Protein AF-A0A1B3XMW0-F1 (afdb_monomer_lite)

Structure (mmCIF, N/CA/C/O backbone):
data_AF-A0A1B3XMW0-F1
#
_entry.id   AF-A0A1B3XMW0-F1
#
loop_
_atom_site.group_PDB
_atom_site.id
_atom_site.type_symbol
_atom_site.label_atom_id
_atom_site.label_alt_id
_atom_site.label_comp_id
_atom_site.label_asym_id
_atom_site.label_entity_id
_atom_site.label_seq_id
_atom_site.pdbx_PDB_ins_code
_atom_site.Cartn_x
_atom_site.Cartn_y
_atom_site.Cartn_z
_atom_site.occupancy
_atom_site.B_iso_or_equiv
_atom_site.auth_seq_id
_atom_site.auth_comp_id
_atom_site.auth_asym_id
_atom_site.auth_atom_id
_atom_site.pdbx_PDB_model_num
ATOM 1 N N . MET A 1 1 ? 12.387 63.644 -80.723 1.00 44.59 1 MET A N 1
ATOM 2 C CA . MET A 1 1 ? 11.772 62.382 -80.262 1.00 44.59 1 MET A CA 1
ATOM 3 C C . MET A 1 1 ? 12.591 61.234 -80.837 1.00 44.59 1 MET A C 1
ATOM 5 O O . MET A 1 1 ? 12.546 61.019 -82.039 1.00 44.59 1 MET A O 1
ATOM 9 N N . LYS A 1 2 ? 13.436 60.579 -80.036 1.00 32.16 2 LYS A N 1
ATOM 10 C CA . LYS A 1 2 ? 14.159 59.376 -80.469 1.00 32.16 2 LYS A CA 1
ATOM 11 C C . LYS A 1 2 ? 14.056 58.358 -79.343 1.00 32.16 2 LYS A C 1
ATOM 13 O O . LYS A 1 2 ? 14.381 58.670 -78.202 1.00 32.16 2 LYS A O 1
ATOM 18 N N . LEU A 1 3 ? 13.446 57.231 -79.690 1.00 31.22 3 LEU A N 1
ATOM 19 C CA . LEU A 1 3 ? 12.919 56.223 -78.786 1.00 31.22 3 LEU A CA 1
ATOM 20 C C . LEU A 1 3 ? 13.994 55.585 -77.900 1.00 31.22 3 LEU A C 1
ATOM 22 O O . LEU A 1 3 ? 15.105 55.302 -78.347 1.00 31.22 3 LEU A O 1
ATOM 26 N N . MET A 1 4 ? 13.575 55.315 -76.661 1.00 35.19 4 MET A N 1
ATOM 27 C CA . MET A 1 4 ? 14.174 54.389 -75.702 1.00 35.19 4 MET A CA 1
ATOM 28 C C . MET A 1 4 ? 14.537 53.050 -76.350 1.00 35.19 4 MET A C 1
ATOM 30 O O . MET A 1 4 ? 13.714 52.430 -77.021 1.00 35.19 4 MET A O 1
ATOM 34 N N . LYS A 1 5 ? 15.744 52.568 -76.047 1.00 33.47 5 LYS A N 1
ATOM 35 C CA . LYS A 1 5 ? 16.146 51.173 -76.214 1.00 33.47 5 LYS A CA 1
ATOM 36 C C . LYS A 1 5 ? 16.238 50.570 -74.811 1.00 33.47 5 LYS A C 1
ATOM 38 O O . LYS A 1 5 ? 17.211 50.807 -74.105 1.00 33.47 5 LYS A O 1
ATOM 43 N N . MET A 1 6 ? 15.210 49.838 -74.391 1.00 41.47 6 MET A N 1
ATOM 44 C CA . MET A 1 6 ? 15.321 48.874 -73.295 1.00 41.47 6 MET A CA 1
ATOM 45 C C . MET A 1 6 ? 15.331 47.482 -73.912 1.00 41.47 6 MET A C 1
ATOM 47 O O . MET A 1 6 ? 14.305 47.021 -74.398 1.00 41.47 6 MET A O 1
ATOM 51 N N . SER A 1 7 ? 16.487 46.826 -73.890 1.00 38.59 7 SER A N 1
ATOM 52 C CA . SER A 1 7 ? 16.583 45.364 -73.907 1.00 38.59 7 SER A CA 1
ATOM 53 C C . SER A 1 7 ? 18.016 44.963 -73.568 1.00 38.59 7 SER A C 1
ATOM 55 O O . SER A 1 7 ? 18.932 45.247 -74.340 1.00 38.59 7 SER A O 1
ATOM 57 N N . GLY A 1 8 ? 18.198 44.312 -72.423 1.00 34.78 8 GLY A N 1
ATOM 58 C CA . GLY A 1 8 ? 19.471 43.726 -72.016 1.00 34.78 8 GLY A CA 1
ATOM 59 C C . GLY A 1 8 ? 19.629 43.734 -70.506 1.00 34.78 8 GLY A C 1
ATOM 60 O O . GLY A 1 8 ? 20.378 44.541 -69.969 1.00 34.78 8 GLY A O 1
ATOM 61 N N . VAL A 1 9 ? 18.898 42.858 -69.817 1.00 39.59 9 VAL A N 1
ATOM 62 C CA . VAL A 1 9 ? 19.286 42.427 -68.471 1.00 39.59 9 VAL A CA 1
ATOM 63 C C . VAL A 1 9 ? 20.650 41.751 -68.631 1.00 39.59 9 VAL A C 1
ATOM 65 O O . VAL A 1 9 ? 20.730 40.704 -69.268 1.00 39.59 9 VAL A O 1
ATOM 68 N N . ASN A 1 10 ? 21.720 42.365 -68.121 1.00 41.53 10 ASN A N 1
ATOM 69 C CA . ASN A 1 10 ? 23.001 41.682 -67.957 1.00 41.53 10 ASN A CA 1
ATOM 70 C C . ASN A 1 10 ? 22.821 40.673 -66.823 1.00 41.53 10 ASN A C 1
ATOM 72 O O . ASN A 1 10 ? 22.915 41.023 -65.648 1.00 41.53 10 ASN A O 1
ATOM 76 N N . ILE A 1 11 ? 22.509 39.431 -67.176 1.00 42.06 11 ILE A N 1
ATOM 77 C CA . ILE A 1 11 ? 22.764 38.308 -66.285 1.00 42.06 11 ILE A CA 1
ATOM 78 C C . ILE A 1 11 ? 24.269 38.074 -66.407 1.00 42.06 11 ILE A C 1
ATOM 80 O O . ILE A 1 11 ? 24.727 37.504 -67.394 1.00 42.06 11 ILE A O 1
ATOM 84 N N . GLU A 1 12 ? 25.059 38.588 -65.463 1.00 47.91 12 GLU A N 1
ATOM 85 C CA . GLU A 1 12 ? 26.418 38.080 -65.280 1.00 47.91 12 GLU A CA 1
ATOM 86 C C . GLU A 1 12 ? 26.275 36.611 -64.870 1.00 47.91 12 GLU A C 1
ATOM 88 O O . GLU A 1 12 ? 25.984 36.293 -63.716 1.00 47.91 12 GLU A O 1
ATOM 93 N N . GLU A 1 13 ? 26.391 35.697 -65.834 1.00 47.53 13 GLU A N 1
ATOM 94 C CA . GLU A 1 13 ? 26.546 34.283 -65.527 1.00 47.53 13 GLU A CA 1
ATOM 95 C C . GLU A 1 13 ? 27.841 34.143 -64.728 1.00 47.53 13 GLU A C 1
ATOM 97 O O . GLU A 1 13 ? 28.941 34.293 -65.266 1.00 47.53 13 GLU A O 1
ATOM 102 N N . ASN A 1 14 ? 27.701 33.902 -63.421 1.00 56.28 14 ASN A N 1
ATOM 103 C CA . ASN A 1 14 ? 28.807 33.606 -62.518 1.00 56.28 14 ASN A CA 1
ATOM 104 C C . ASN A 1 14 ? 29.520 32.340 -63.005 1.00 56.28 14 ASN A C 1
ATOM 106 O O . ASN A 1 14 ? 29.209 31.222 -62.592 1.00 56.28 14 ASN A O 1
ATOM 110 N N . THR A 1 15 ? 30.464 32.517 -63.923 1.00 56.03 15 THR A N 1
ATOM 111 C CA . THR A 1 15 ? 31.133 31.416 -64.601 1.00 56.03 15 THR A CA 1
ATOM 112 C C . THR A 1 15 ? 32.271 30.955 -63.704 1.00 56.03 15 THR A C 1
ATOM 114 O O . THR A 1 15 ? 33.256 31.670 -63.488 1.00 56.03 15 THR A O 1
ATOM 117 N N . ALA A 1 16 ? 32.119 29.761 -63.137 1.00 63.66 16 ALA A N 1
ATOM 118 C CA . ALA A 1 16 ? 33.186 29.093 -62.414 1.00 63.66 16 ALA A CA 1
ATOM 119 C C . ALA A 1 16 ? 34.005 28.244 -63.396 1.00 63.66 16 ALA A C 1
ATOM 121 O O . ALA A 1 16 ? 33.481 27.323 -64.019 1.00 63.66 16 ALA A O 1
ATOM 122 N N . VAL A 1 17 ? 35.292 28.559 -63.534 1.00 64.88 17 VAL A N 1
ATOM 123 C CA . VAL A 1 17 ? 36.253 27.803 -64.345 1.00 64.88 17 VAL A CA 1
ATOM 124 C C . VAL A 1 17 ? 37.098 26.940 -63.418 1.00 64.88 17 VAL A C 1
ATOM 126 O O . VAL A 1 17 ? 37.656 27.437 -62.435 1.00 64.88 17 VAL A O 1
ATOM 129 N N . TYR A 1 18 ? 37.193 25.654 -63.741 1.00 68.94 18 TYR A N 1
ATOM 130 C CA . TYR A 1 18 ? 37.926 24.664 -62.961 1.00 68.94 18 TYR A CA 1
ATOM 131 C C . TYR A 1 18 ? 39.087 24.111 -63.783 1.00 68.94 18 TYR A C 1
ATOM 133 O O . TYR A 1 18 ? 38.896 23.685 -64.921 1.00 68.94 18 TYR A O 1
ATOM 141 N N . THR A 1 19 ? 40.275 24.086 -63.187 1.00 70.12 19 THR A N 1
ATOM 142 C CA . THR A 1 19 ? 41.439 23.383 -63.733 1.00 70.12 19 THR A CA 1
ATOM 143 C C . THR A 1 19 ? 41.601 22.082 -62.963 1.00 70.12 19 THR A C 1
ATOM 145 O O . THR A 1 19 ? 41.660 22.100 -61.731 1.00 70.12 19 THR A O 1
ATOM 148 N N . ALA A 1 20 ? 41.667 20.960 -63.678 1.00 74.56 20 ALA A N 1
ATOM 149 C CA . ALA A 1 20 ? 41.858 19.645 -63.082 1.00 74.56 20 ALA A CA 1
ATOM 150 C C . ALA A 1 20 ? 43.165 18.995 -63.551 1.00 74.56 20 ALA A C 1
ATOM 152 O O . ALA A 1 20 ? 43.604 19.193 -64.683 1.00 74.56 20 ALA A O 1
ATOM 153 N N . PHE A 1 21 ? 43.779 18.212 -62.668 1.00 76.06 21 PHE A N 1
ATOM 154 C CA . PHE A 1 21 ? 44.903 17.334 -62.967 1.00 76.06 21 PHE A CA 1
ATOM 155 C C . PHE A 1 21 ? 44.434 15.888 -62.855 1.00 76.06 21 PHE A C 1
ATOM 157 O O . PHE A 1 21 ? 43.806 15.533 -61.858 1.00 76.06 21 PHE A O 1
ATOM 164 N N . ILE A 1 22 ? 44.738 15.080 -63.868 1.00 76.69 22 ILE A N 1
ATOM 165 C CA . ILE A 1 22 ? 44.393 13.660 -63.910 1.00 76.69 22 ILE A CA 1
ATOM 166 C C . ILE A 1 22 ? 45.692 12.861 -63.936 1.00 76.69 22 ILE A C 1
ATOM 168 O O . ILE A 1 22 ? 46.555 13.130 -64.773 1.00 76.69 22 ILE A O 1
ATOM 172 N N . ASP A 1 23 ? 45.823 11.888 -63.039 1.00 73.44 23 ASP A N 1
ATOM 173 C CA . ASP A 1 23 ? 46.906 10.908 -63.061 1.00 73.44 23 ASP A CA 1
ATOM 174 C C . ASP A 1 23 ? 46.390 9.478 -62.881 1.00 73.44 23 ASP A C 1
ATOM 176 O O . ASP A 1 23 ? 45.206 9.229 -62.643 1.00 73.44 23 ASP A O 1
ATOM 180 N N . SER A 1 24 ? 47.302 8.526 -63.056 1.00 68.12 24 SER A N 1
ATOM 181 C CA . SER A 1 24 ? 47.082 7.132 -62.701 1.00 68.12 24 SER A CA 1
ATOM 182 C C . SER A 1 24 ? 48.083 6.721 -61.630 1.00 68.12 24 SER A C 1
ATOM 184 O O . SER A 1 24 ? 49.289 6.892 -61.831 1.00 68.12 24 SER A O 1
ATOM 186 N N . TYR A 1 25 ? 47.608 6.135 -60.535 1.00 56.72 25 TYR A N 1
ATOM 187 C CA . TYR A 1 25 ? 48.454 5.587 -59.477 1.00 56.72 25 TYR A CA 1
ATOM 188 C C . TYR A 1 25 ? 47.903 4.237 -59.029 1.00 56.72 25 TYR A C 1
ATOM 190 O O . TYR A 1 25 ? 46.716 4.119 -58.744 1.00 56.72 25 TYR A O 1
ATOM 198 N N . ASP A 1 26 ? 48.763 3.218 -59.019 1.00 52.94 26 ASP A N 1
ATOM 199 C CA . ASP A 1 26 ? 48.432 1.850 -58.590 1.00 52.94 26 ASP A CA 1
ATOM 200 C C . ASP A 1 26 ? 47.153 1.269 -59.239 1.00 52.94 26 ASP A C 1
ATOM 202 O O . ASP A 1 26 ? 46.321 0.633 -58.600 1.00 52.94 26 ASP A O 1
ATOM 206 N N . GLY A 1 27 ? 46.968 1.538 -60.539 1.00 55.41 27 GLY A N 1
ATOM 207 C CA . GLY A 1 27 ? 45.825 1.047 -61.318 1.00 55.41 27 GLY A CA 1
ATOM 208 C C . GLY A 1 27 ? 44.526 1.852 -61.171 1.00 55.41 27 GLY A C 1
ATOM 209 O O . GLY A 1 27 ? 43.548 1.522 -61.840 1.00 55.41 27 GLY A O 1
ATOM 210 N N . ALA A 1 28 ? 44.507 2.916 -60.364 1.00 53.25 28 ALA A N 1
ATOM 211 C CA . ALA A 1 28 ? 43.370 3.822 -60.220 1.00 53.25 28 ALA A CA 1
ATOM 212 C C . ALA A 1 28 ? 43.561 5.108 -61.040 1.00 53.25 28 ALA A C 1
ATOM 214 O O . ALA A 1 28 ? 44.660 5.666 -61.081 1.00 53.25 28 ALA A O 1
ATOM 215 N N . LEU A 1 29 ? 42.486 5.596 -61.670 1.00 59.94 29 LEU A N 1
ATOM 216 C CA . LEU A 1 29 ? 42.444 6.923 -62.291 1.00 59.94 29 LEU A CA 1
ATOM 217 C C . LEU A 1 29 ? 42.014 7.940 -61.240 1.00 59.94 29 LEU A C 1
ATOM 219 O O . LEU A 1 29 ? 40.934 7.813 -60.660 1.00 59.94 29 LEU A O 1
ATOM 223 N N . ARG A 1 30 ? 42.831 8.966 -61.018 1.00 64.06 30 ARG A N 1
ATOM 224 C CA . ARG A 1 30 ? 42.543 10.016 -60.041 1.00 64.06 30 ARG A CA 1
ATOM 225 C C . ARG A 1 30 ? 42.453 11.356 -60.738 1.00 64.06 30 ARG A C 1
ATOM 227 O O . ARG A 1 30 ? 43.264 11.672 -61.603 1.00 64.06 30 ARG A O 1
ATOM 234 N N . ALA A 1 31 ? 41.472 12.154 -60.349 1.00 67.94 31 ALA A N 1
ATOM 235 C CA . ALA A 1 31 ? 41.296 13.519 -60.802 1.00 67.94 31 ALA A CA 1
ATOM 236 C C . ALA A 1 31 ? 41.270 14.446 -59.586 1.00 67.94 31 ALA A C 1
ATOM 238 O O . ALA A 1 31 ? 40.528 14.216 -58.636 1.00 67.94 31 ALA A O 1
ATOM 239 N N . ARG A 1 32 ? 42.052 15.522 -59.615 1.00 65.94 32 ARG A N 1
ATOM 240 C CA . ARG A 1 32 ? 41.993 16.589 -58.607 1.00 65.94 32 ARG A CA 1
ATOM 241 C C . ARG A 1 32 ? 41.693 17.922 -59.254 1.00 65.94 32 ARG A C 1
ATOM 243 O O . ARG A 1 32 ? 42.186 18.201 -60.344 1.00 65.94 32 ARG A O 1
ATOM 250 N N . ILE A 1 33 ? 40.956 18.778 -58.5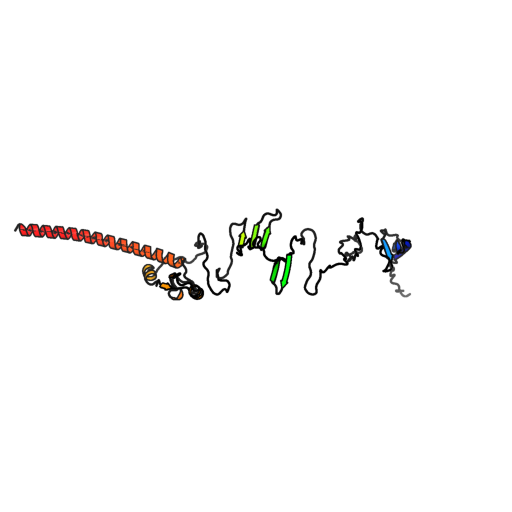60 1.00 69.12 33 ILE A N 1
ATOM 251 C CA . ILE A 1 33 ? 40.835 20.189 -58.935 1.00 69.12 33 ILE A CA 1
ATOM 252 C C . ILE A 1 33 ? 42.051 20.918 -58.362 1.00 69.12 33 ILE A C 1
ATOM 254 O O . ILE A 1 33 ? 42.255 20.942 -57.152 1.00 69.12 33 ILE A O 1
ATOM 258 N N . THR A 1 34 ? 42.874 21.500 -59.229 1.00 66.56 34 THR A N 1
ATOM 259 C CA . THR A 1 34 ? 44.071 22.263 -58.838 1.00 66.56 34 THR A CA 1
ATOM 260 C C . THR A 1 34 ? 43.799 23.759 -58.740 1.00 66.56 34 THR A C 1
ATOM 262 O O . THR A 1 34 ? 44.568 24.500 -58.124 1.00 66.56 34 THR A O 1
ATOM 265 N N . GLU A 1 35 ? 42.708 24.225 -59.348 1.00 68.81 35 GLU A N 1
ATOM 266 C CA . GLU A 1 35 ? 42.316 25.625 -59.310 1.00 68.81 35 GLU A CA 1
ATOM 267 C C . GLU A 1 35 ? 40.818 25.784 -59.574 1.00 68.81 35 GLU A C 1
ATOM 269 O O . GLU A 1 35 ? 40.267 25.185 -60.497 1.00 68.81 35 GLU A O 1
ATOM 274 N N . LYS A 1 36 ? 40.174 26.660 -58.799 1.00 72.31 36 LYS A N 1
ATOM 275 C CA . LYS A 1 36 ? 38.845 27.198 -59.095 1.00 72.31 36 LYS A CA 1
ATOM 276 C C . LYS A 1 36 ? 38.955 28.707 -59.263 1.00 72.31 36 LYS A C 1
ATOM 278 O O . LYS A 1 36 ? 39.450 29.403 -58.371 1.00 72.31 36 LYS A O 1
ATOM 283 N N . ARG A 1 37 ? 38.448 29.226 -60.379 1.00 70.00 37 ARG A N 1
ATOM 284 C CA . ARG A 1 37 ? 38.269 30.661 -60.611 1.00 70.00 37 ARG A CA 1
ATOM 285 C C . ARG A 1 37 ? 36.793 30.970 -60.727 1.00 70.00 37 ARG A C 1
ATOM 287 O O . ARG A 1 37 ? 36.101 30.341 -61.512 1.00 70.00 37 ARG A O 1
ATOM 294 N N . VAL A 1 38 ? 36.322 31.949 -59.968 1.00 69.00 38 VAL A N 1
ATOM 295 C CA . VAL A 1 38 ? 34.962 32.485 -60.112 1.00 69.00 38 VAL A CA 1
ATOM 296 C C . VAL A 1 38 ? 35.107 33.928 -60.552 1.00 69.00 38 VAL A C 1
ATOM 298 O O . VAL A 1 38 ? 35.809 34.694 -59.888 1.00 69.00 38 VAL A O 1
ATOM 301 N N . ASN A 1 39 ? 34.507 34.277 -61.690 1.00 74.00 39 ASN A N 1
ATOM 302 C CA . ASN A 1 39 ? 34.584 35.617 -62.284 1.00 74.00 39 ASN A CA 1
ATOM 303 C C . ASN A 1 39 ? 36.039 36.113 -62.400 1.00 74.00 39 ASN A C 1
ATOM 305 O O . ASN A 1 39 ? 36.391 37.215 -61.985 1.00 74.00 39 ASN A O 1
ATOM 309 N N . GLY A 1 40 ? 36.926 35.229 -62.874 1.00 66.81 40 GLY A N 1
ATOM 310 C CA . GLY A 1 40 ? 38.357 35.498 -63.061 1.00 66.81 40 GLY A CA 1
ATOM 311 C C . GLY A 1 40 ? 39.217 35.465 -61.790 1.00 66.81 40 GLY A C 1
ATOM 312 O O . GLY A 1 40 ? 40.439 35.361 -61.896 1.00 66.81 40 GLY A O 1
ATOM 313 N N . SER A 1 41 ? 38.615 35.477 -60.598 1.00 66.62 41 SER A N 1
ATOM 314 C CA . SER A 1 41 ? 39.343 35.477 -59.324 1.00 66.62 41 SER A CA 1
ATOM 315 C C . SER A 1 41 ? 39.612 34.060 -58.827 1.00 66.62 41 SER A C 1
ATOM 317 O O . SER A 1 41 ? 38.676 33.282 -58.622 1.00 66.62 41 SER A O 1
ATOM 319 N N . LYS A 1 42 ? 40.888 33.735 -58.583 1.00 67.50 42 LYS A N 1
ATOM 320 C CA . LYS A 1 42 ? 41.296 32.468 -57.964 1.00 67.50 42 LYS A CA 1
ATOM 321 C C . LYS A 1 42 ? 40.745 32.387 -56.541 1.00 67.50 42 LYS A C 1
ATOM 323 O O . LYS A 1 42 ? 40.914 33.315 -55.752 1.00 67.50 42 LYS A O 1
ATOM 328 N N . LYS A 1 43 ? 40.072 31.285 -56.223 1.00 70.38 43 LYS A N 1
ATOM 329 C CA . LYS A 1 43 ? 39.617 30.966 -54.867 1.00 70.38 43 LYS A CA 1
ATOM 330 C C . LYS A 1 43 ? 40.550 29.922 -54.263 1.00 70.38 43 LYS A C 1
ATOM 332 O O . LYS A 1 43 ? 41.101 29.096 -54.989 1.00 70.38 43 LYS A O 1
ATOM 337 N N . ASN A 1 44 ? 40.741 29.982 -52.947 1.00 57.12 44 ASN A N 1
ATOM 338 C CA . ASN A 1 44 ? 41.485 28.958 -52.222 1.00 57.12 44 ASN A CA 1
ATOM 339 C C . ASN A 1 44 ? 40.705 27.647 -52.325 1.00 57.12 44 ASN A C 1
ATOM 341 O O . ASN A 1 44 ? 39.597 27.538 -51.810 1.00 57.12 44 ASN A O 1
ATOM 345 N N . THR A 1 45 ? 41.269 26.681 -53.036 1.00 56.25 45 THR A N 1
ATOM 346 C CA . THR A 1 45 ? 40.774 25.308 -53.088 1.00 56.25 45 THR A CA 1
ATOM 347 C C . THR A 1 45 ? 41.613 24.487 -52.125 1.00 56.25 45 THR A C 1
ATOM 349 O O . THR A 1 45 ? 42.836 24.467 -52.262 1.00 56.25 45 THR A O 1
ATOM 352 N N . GLN A 1 46 ? 40.985 23.819 -51.158 1.00 54.34 46 GLN A N 1
ATOM 353 C CA . GLN A 1 46 ? 41.658 22.702 -50.501 1.00 54.34 46 GLN A CA 1
ATOM 354 C C . GLN A 1 46 ? 41.809 21.582 -51.534 1.00 54.34 46 GLN A C 1
ATOM 356 O O . GLN A 1 46 ? 40.923 21.377 -52.365 1.00 54.34 46 GLN A O 1
ATOM 361 N N . GLU A 1 47 ? 42.959 20.912 -51.543 1.00 54.56 47 GLU A N 1
ATOM 362 C CA . GLU A 1 47 ? 43.187 19.805 -52.465 1.00 54.56 47 GLU A CA 1
ATOM 363 C C . GLU A 1 47 ? 42.208 18.673 -52.132 1.00 54.56 47 GLU A C 1
ATOM 365 O O . GLU A 1 47 ? 42.174 18.175 -51.009 1.00 54.56 47 GLU A O 1
ATOM 370 N N . SER A 1 48 ? 41.381 18.284 -53.098 1.00 52.62 48 SER A N 1
ATOM 371 C CA . SER A 1 48 ? 40.455 17.159 -52.963 1.00 52.62 48 SER A CA 1
ATOM 372 C C . SER A 1 48 ? 40.594 16.261 -54.184 1.00 52.62 48 SER A C 1
ATOM 374 O O . SER A 1 48 ? 40.580 16.740 -55.324 1.00 52.62 48 SER A O 1
ATOM 376 N N . TRP A 1 49 ? 40.778 14.969 -53.930 1.00 50.66 49 TRP A N 1
ATOM 377 C CA . TRP A 1 49 ? 40.943 13.942 -54.950 1.00 50.66 49 TRP A CA 1
ATOM 378 C C . TRP A 1 49 ? 39.614 13.224 -55.172 1.00 50.66 49 TRP A C 1
ATOM 380 O O . TRP A 1 49 ? 38.938 12.841 -54.221 1.00 50.66 49 TRP A O 1
ATOM 390 N N . LEU A 1 50 ? 39.246 13.053 -56.437 1.00 49.94 50 LEU A N 1
ATOM 391 C CA . LEU A 1 50 ? 38.173 12.180 -56.884 1.00 49.94 50 LEU A CA 1
ATOM 392 C C . LEU A 1 50 ? 38.818 11.010 -57.625 1.00 49.94 50 LEU A C 1
ATOM 394 O O . LEU A 1 50 ? 39.422 11.198 -58.682 1.00 49.94 50 LEU A O 1
ATOM 398 N N . THR A 1 51 ? 38.685 9.809 -57.078 1.00 51.41 51 THR A N 1
ATOM 399 C CA . THR A 1 51 ? 39.341 8.612 -57.607 1.00 51.41 51 THR A CA 1
ATOM 400 C C . THR A 1 51 ?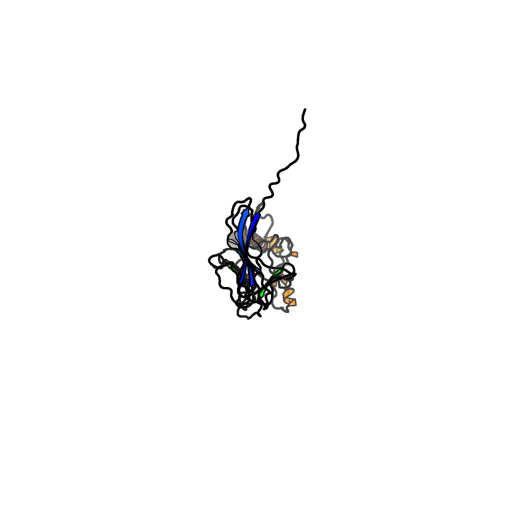 38.293 7.639 -58.140 1.00 51.41 51 THR A C 1
ATOM 402 O O . THR A 1 51 ? 37.358 7.268 -57.433 1.00 51.41 51 THR A O 1
ATOM 405 N N . PHE A 1 52 ? 38.429 7.247 -59.409 1.00 44.75 52 PHE A N 1
ATOM 406 C CA . PHE A 1 52 ? 37.578 6.262 -60.074 1.00 44.75 52 PHE A CA 1
ATOM 407 C C . PHE A 1 52 ? 38.308 4.914 -60.105 1.00 44.75 52 PHE A C 1
ATOM 409 O O . PHE A 1 52 ? 39.372 4.791 -60.718 1.00 44.75 52 PHE A O 1
ATOM 416 N N . THR A 1 53 ? 37.740 3.898 -59.451 1.00 43.72 53 THR A N 1
ATOM 417 C CA . THR A 1 53 ? 38.294 2.535 -59.403 1.00 43.72 53 THR A CA 1
ATOM 418 C C . THR A 1 53 ? 37.356 1.516 -60.044 1.00 43.72 53 THR A C 1
ATOM 420 O O . THR A 1 53 ? 36.132 1.637 -59.984 1.00 43.72 53 THR A O 1
ATOM 423 N N . ASP A 1 54 ? 37.945 0.494 -60.668 1.00 40.88 54 ASP A N 1
ATOM 424 C CA . ASP A 1 54 ? 37.227 -0.696 -61.130 1.00 40.88 54 ASP A CA 1
ATOM 425 C C . ASP A 1 54 ? 36.887 -1.602 -59.931 1.00 40.88 54 ASP A C 1
ATOM 427 O O . ASP A 1 54 ? 37.657 -1.725 -58.977 1.00 40.88 54 ASP A O 1
ATOM 431 N N . LYS A 1 55 ? 35.730 -2.268 -59.990 1.00 39.06 55 LYS A N 1
ATOM 432 C CA . LYS A 1 55 ? 35.101 -3.053 -58.914 1.00 39.06 55 LYS A CA 1
ATOM 433 C C . LYS A 1 55 ? 35.986 -4.191 -58.380 1.00 39.06 55 LYS A C 1
ATOM 435 O O . LYS A 1 55 ? 35.719 -4.711 -57.298 1.00 39.06 55 LYS A O 1
ATOM 440 N N . THR A 1 56 ? 37.006 -4.602 -59.132 1.00 40.75 56 THR A N 1
ATOM 441 C CA . THR A 1 56 ? 37.924 -5.700 -58.791 1.00 40.75 56 THR A CA 1
ATOM 442 C C . THR A 1 56 ? 39.253 -5.248 -58.186 1.00 40.75 56 THR A C 1
ATOM 444 O O . THR A 1 56 ? 40.032 -6.101 -57.769 1.00 40.75 56 THR A O 1
ATOM 447 N N . VAL A 1 57 ? 39.531 -3.942 -58.116 1.00 43.72 57 VAL A N 1
ATOM 448 C CA . VAL A 1 57 ? 40.791 -3.411 -57.573 1.00 43.72 57 VAL A CA 1
ATOM 449 C C . VAL A 1 57 ? 40.552 -2.909 -56.147 1.00 43.72 57 VAL A C 1
ATOM 451 O O . VAL A 1 57 ? 40.119 -1.786 -55.905 1.00 43.72 57 VAL A O 1
ATOM 454 N N . THR A 1 58 ? 40.798 -3.787 -55.175 1.00 41.34 58 THR A N 1
ATOM 455 C CA . THR A 1 58 ? 40.732 -3.517 -53.730 1.00 41.34 58 THR A CA 1
ATOM 456 C C . THR A 1 58 ? 41.951 -2.732 -53.242 1.00 41.34 58 THR A C 1
ATOM 458 O O . THR A 1 58 ? 42.786 -3.249 -52.505 1.00 41.34 58 THR A O 1
ATOM 461 N N . SER A 1 59 ? 42.051 -1.464 -53.620 1.00 40.41 59 SER A N 1
ATOM 462 C CA . SER A 1 59 ? 42.901 -0.491 -52.924 1.00 40.41 59 SER A CA 1
ATOM 463 C C . SER A 1 59 ? 42.122 0.808 -52.730 1.00 40.41 59 SER A C 1
ATOM 465 O O . SER A 1 59 ? 42.475 1.877 -53.214 1.00 40.41 59 SER A O 1
ATOM 467 N N . GLN A 1 60 ? 41.007 0.707 -52.001 1.00 43.75 60 GLN A N 1
ATOM 468 C CA . GLN A 1 60 ? 40.236 1.857 -51.536 1.00 43.75 60 GLN A CA 1
ATOM 469 C C . GLN A 1 60 ? 41.028 2.555 -50.420 1.00 43.75 60 GLN A C 1
ATOM 471 O O . GLN A 1 60 ? 40.797 2.348 -49.236 1.00 43.75 60 GLN A O 1
ATOM 476 N N . ARG A 1 61 ? 42.036 3.328 -50.816 1.00 40.59 61 ARG A N 1
ATOM 477 C CA . ARG A 1 61 ? 42.780 4.242 -49.956 1.00 40.59 61 ARG A CA 1
ATOM 478 C C . ARG A 1 61 ? 42.674 5.603 -50.606 1.00 40.59 61 ARG A C 1
ATOM 480 O O . ARG A 1 61 ? 43.384 5.847 -51.568 1.00 40.59 61 ARG A O 1
ATOM 487 N N . GLU A 1 62 ? 41.828 6.480 -50.079 1.00 42.91 62 GLU A N 1
ATOM 488 C CA . GLU A 1 62 ? 42.170 7.900 -50.096 1.00 42.91 62 GLU A CA 1
ATOM 489 C C . GLU A 1 62 ? 41.364 8.717 -49.070 1.00 42.91 62 GLU A C 1
ATOM 491 O O . GLU A 1 62 ? 40.183 8.996 -49.229 1.00 42.91 62 GLU A O 1
ATOM 496 N N . VAL A 1 63 ? 42.082 9.077 -48.000 1.00 43.25 63 VAL A N 1
ATOM 497 C CA . VAL A 1 63 ? 42.249 10.439 -47.468 1.00 43.25 63 VAL A CA 1
ATOM 498 C C . VAL A 1 63 ? 40.970 11.223 -47.136 1.00 43.25 63 VAL A C 1
ATOM 500 O O . VAL A 1 63 ? 40.620 12.178 -47.826 1.00 43.25 63 VAL A O 1
ATOM 503 N N . HIS A 1 64 ? 40.368 10.930 -45.976 1.00 38.94 64 HIS A N 1
ATOM 504 C CA . HIS A 1 64 ? 39.749 11.979 -45.145 1.00 38.94 64 HIS A CA 1
ATOM 505 C C . HIS A 1 64 ? 39.692 11.667 -43.639 1.00 38.94 64 HIS A C 1
ATOM 507 O O . HIS A 1 64 ? 38.718 11.928 -42.954 1.00 38.94 64 HIS A O 1
ATOM 513 N N . SER A 1 65 ? 40.760 11.119 -43.075 1.00 41.09 65 SER A N 1
ATOM 514 C CA . SER A 1 65 ? 41.210 11.418 -41.708 1.00 41.09 65 SER A CA 1
ATOM 515 C C . SER A 1 65 ? 42.593 10.789 -41.583 1.00 41.09 65 SER A C 1
ATOM 517 O O . SER A 1 65 ? 42.858 9.776 -42.221 1.00 41.09 65 SER A O 1
ATOM 519 N N . GLY A 1 66 ? 43.516 11.372 -40.825 1.00 36.06 66 GLY A N 1
ATOM 520 C CA . GLY A 1 66 ? 44.870 10.826 -40.645 1.00 36.06 66 GLY A CA 1
ATOM 521 C C . GLY A 1 66 ? 44.935 9.501 -39.862 1.00 36.06 66 GLY A C 1
ATOM 522 O O . GLY A 1 66 ? 45.860 9.325 -39.077 1.00 36.06 66 GLY A O 1
ATOM 523 N N . SER A 1 67 ? 43.969 8.594 -40.026 1.00 37.41 67 SER A N 1
ATOM 524 C CA . SER A 1 67 ? 43.901 7.285 -39.377 1.00 37.41 67 SER A CA 1
ATOM 525 C C . SER A 1 67 ? 44.132 6.165 -40.394 1.00 37.41 67 SER A C 1
ATOM 527 O O . SER A 1 67 ? 43.657 6.216 -41.523 1.00 37.41 67 SER A O 1
ATOM 529 N N . VAL A 1 68 ? 44.899 5.152 -39.993 1.00 40.22 68 VAL A N 1
ATOM 530 C CA . VAL A 1 68 ? 45.203 3.965 -40.803 1.00 40.22 68 VAL A CA 1
ATOM 531 C C . VAL A 1 68 ? 44.008 3.010 -40.819 1.00 40.22 68 VAL A C 1
ATOM 533 O O . VAL A 1 68 ? 43.665 2.425 -39.792 1.00 40.22 68 VAL A O 1
ATOM 536 N N . ASP A 1 69 ? 43.412 2.833 -41.999 1.00 45.94 69 ASP A N 1
ATOM 537 C CA . ASP A 1 69 ? 42.295 1.918 -42.251 1.00 45.94 69 ASP A CA 1
ATOM 538 C C . ASP A 1 69 ? 42.646 0.458 -41.918 1.00 45.94 69 ASP A C 1
ATOM 540 O O . ASP A 1 69 ? 43.679 -0.074 -42.342 1.00 45.94 69 ASP A O 1
ATOM 544 N N . TYR A 1 70 ? 41.767 -0.212 -41.167 1.00 38.28 70 TYR A N 1
ATOM 545 C CA . TYR A 1 70 ? 41.905 -1.617 -40.784 1.00 38.28 70 TYR A CA 1
ATOM 546 C C . TYR A 1 70 ? 40.973 -2.493 -41.636 1.00 38.28 70 TYR A C 1
ATOM 548 O O . TYR A 1 70 ? 39.758 -2.382 -41.526 1.00 38.28 70 TYR A O 1
ATOM 556 N N . LYS A 1 71 ? 41.579 -3.358 -42.464 1.00 40.34 71 LYS A N 1
ATOM 557 C CA . LYS A 1 71 ? 41.031 -4.560 -43.133 1.00 40.34 71 LYS A CA 1
ATOM 558 C C . LYS A 1 71 ? 39.550 -4.514 -43.561 1.00 40.34 71 LYS A C 1
ATOM 560 O O . LYS A 1 71 ? 38.655 -4.787 -42.769 1.00 40.34 71 LYS A O 1
ATOM 565 N N . ASP A 1 72 ? 39.340 -4.320 -44.862 1.00 41.00 72 ASP A N 1
ATOM 566 C CA . ASP A 1 72 ? 38.109 -4.652 -45.603 1.00 41.00 72 ASP A CA 1
ATOM 567 C C . ASP A 1 72 ? 36.831 -3.857 -45.253 1.00 41.00 72 ASP A C 1
ATOM 569 O O . ASP A 1 72 ? 35.737 -4.214 -45.700 1.00 41.00 72 ASP A O 1
ATOM 573 N N . ALA A 1 73 ? 36.948 -2.751 -44.513 1.00 38.88 73 ALA A N 1
ATOM 574 C CA . ALA A 1 73 ? 35.840 -1.832 -44.262 1.00 38.88 73 ALA A CA 1
ATOM 575 C C . ALA A 1 73 ? 35.501 -1.005 -45.517 1.00 38.88 73 ALA A C 1
ATOM 577 O O . ALA A 1 73 ? 36.379 -0.435 -46.162 1.00 38.88 73 ALA A O 1
ATOM 578 N N . ARG A 1 74 ? 34.208 -0.918 -45.848 1.00 44.22 74 ARG A N 1
ATOM 579 C CA . ARG A 1 74 ? 33.673 0.080 -46.794 1.00 44.22 74 ARG A CA 1
ATOM 580 C C . ARG A 1 74 ? 33.204 1.307 -45.990 1.00 44.22 74 ARG A C 1
ATOM 582 O O . ARG A 1 74 ? 32.975 1.186 -44.791 1.00 44.22 74 ARG A O 1
ATOM 589 N N . PHE A 1 75 ? 33.057 2.470 -46.617 1.00 43.00 75 PHE A N 1
ATOM 590 C CA . PHE A 1 75 ? 32.524 3.694 -45.994 1.00 43.00 75 PHE A CA 1
ATOM 591 C C . PHE A 1 75 ? 31.374 4.246 -46.855 1.00 43.00 75 PHE A C 1
ATOM 593 O O . PHE A 1 75 ? 31.433 4.149 -48.081 1.00 43.00 75 PHE A O 1
ATOM 600 N N . ILE A 1 76 ? 30.345 4.827 -46.228 1.00 45.69 76 ILE A N 1
ATOM 601 C CA . ILE A 1 76 ? 29.348 5.709 -46.863 1.00 45.69 76 ILE A CA 1
ATOM 602 C C . ILE A 1 76 ? 29.151 6.875 -45.904 1.00 45.69 76 ILE A C 1
ATOM 604 O O . ILE A 1 76 ? 28.693 6.665 -44.783 1.00 45.69 76 ILE A O 1
ATOM 608 N N . ASP A 1 77 ? 29.489 8.071 -46.372 1.00 46.44 77 ASP A N 1
ATOM 609 C CA . ASP A 1 77 ? 29.222 9.338 -45.694 1.00 46.44 77 ASP A CA 1
ATOM 610 C C . ASP A 1 77 ? 27.851 9.896 -46.112 1.00 46.44 77 ASP A C 1
ATOM 612 O O . ASP A 1 77 ? 27.473 9.834 -47.285 1.00 46.44 77 ASP A O 1
ATOM 616 N N . PHE A 1 78 ? 27.125 10.488 -45.161 1.00 52.09 78 PHE A N 1
ATOM 617 C CA . PHE A 1 78 ? 25.922 11.292 -45.402 1.00 52.09 78 PHE A CA 1
ATOM 618 C C . PHE A 1 78 ? 26.258 12.762 -45.095 1.00 52.09 78 PHE A C 1
ATOM 620 O O . PHE A 1 78 ? 26.712 13.074 -43.999 1.00 52.09 78 PHE A O 1
ATOM 627 N N . PHE A 1 79 ? 26.097 13.648 -46.080 1.00 44.88 79 PHE A N 1
ATOM 628 C CA . PHE A 1 79 ? 26.594 15.032 -46.065 1.00 44.88 79 PHE A CA 1
ATOM 629 C C . PHE A 1 79 ? 26.115 15.889 -44.873 1.00 44.88 79 PHE A C 1
ATOM 631 O O . PHE A 1 79 ? 24.954 15.818 -44.469 1.00 44.88 79 PHE A O 1
ATOM 638 N N . ALA A 1 80 ? 27.011 16.753 -44.377 1.00 45.97 80 ALA A N 1
ATOM 639 C CA . ALA A 1 80 ? 26.710 17.870 -43.479 1.00 45.97 80 ALA A CA 1
ATOM 640 C C . ALA A 1 80 ? 26.152 19.073 -44.271 1.00 45.97 80 ALA A C 1
ATOM 642 O O . ALA A 1 80 ? 26.502 19.265 -45.433 1.00 45.97 80 ALA A O 1
ATOM 643 N N . ASP A 1 81 ? 25.286 19.874 -43.647 1.00 39.12 81 ASP A N 1
ATOM 644 C CA . ASP A 1 81 ? 24.650 21.051 -44.255 1.00 39.12 81 ASP A CA 1
ATOM 645 C C . ASP A 1 81 ? 25.701 22.141 -44.566 1.00 39.12 81 ASP A C 1
ATOM 647 O O . ASP A 1 81 ? 26.245 22.777 -43.660 1.00 39.12 81 ASP A O 1
ATOM 651 N N . GLU A 1 82 ? 26.033 22.333 -45.845 1.00 44.72 82 GLU A N 1
ATOM 652 C CA . GLU A 1 82 ? 26.939 23.387 -46.313 1.00 44.72 82 GLU A CA 1
ATOM 653 C C . GLU A 1 82 ? 26.143 24.657 -46.647 1.00 44.72 82 GLU A C 1
ATOM 655 O O . GLU A 1 82 ? 25.290 24.663 -47.535 1.00 44.72 82 GLU A O 1
ATOM 660 N N . THR A 1 83 ? 26.457 25.781 -45.995 1.00 48.28 83 THR A N 1
ATOM 661 C CA . THR A 1 83 ? 25.927 27.095 -46.399 1.00 48.28 83 THR A CA 1
ATOM 662 C C . THR A 1 83 ? 26.953 27.871 -47.222 1.00 48.28 83 THR A C 1
ATOM 664 O O . THR A 1 83 ? 28.153 27.794 -46.978 1.00 48.28 83 THR A O 1
ATOM 667 N N . LEU A 1 84 ? 26.474 28.691 -48.167 1.00 43.94 84 LEU A N 1
ATOM 668 C CA . LEU A 1 84 ? 27.273 29.494 -49.116 1.00 43.94 84 LEU A CA 1
ATOM 669 C C . LEU A 1 84 ? 28.384 30.368 -48.490 1.00 43.94 84 LEU A C 1
ATOM 671 O O . LEU A 1 84 ? 29.291 30.778 -49.211 1.00 43.94 84 LEU A O 1
ATOM 675 N N . ASN A 1 85 ? 28.303 30.669 -47.187 1.00 45.16 85 ASN A N 1
ATOM 676 C CA . ASN A 1 85 ? 29.183 31.605 -46.478 1.00 45.16 85 ASN A CA 1
ATOM 677 C C . ASN A 1 85 ? 29.810 31.033 -45.184 1.00 45.16 85 ASN A C 1
ATOM 679 O O . ASN A 1 85 ? 30.424 31.800 -44.444 1.00 45.16 85 ASN A O 1
ATOM 683 N N . GLY A 1 86 ? 29.626 29.745 -44.871 1.00 43.47 86 GLY A N 1
ATOM 684 C CA . GLY A 1 86 ? 30.148 29.109 -43.651 1.00 43.47 86 GLY A CA 1
ATOM 685 C C . GLY A 1 86 ? 31.239 28.074 -43.938 1.00 43.47 86 GLY A C 1
ATOM 686 O O . GLY A 1 86 ? 31.271 27.498 -45.022 1.00 43.47 86 GLY A O 1
ATOM 687 N N . ASP A 1 87 ? 32.126 27.833 -42.967 1.00 39.38 87 ASP A N 1
ATOM 688 C CA . ASP A 1 87 ? 33.071 26.709 -43.017 1.00 39.38 87 ASP A CA 1
ATOM 689 C C . ASP A 1 87 ? 32.319 25.366 -42.996 1.00 39.38 87 ASP A C 1
ATOM 691 O O . ASP A 1 87 ? 31.316 25.207 -42.295 1.00 39.38 87 ASP A O 1
ATOM 695 N N . VAL A 1 88 ? 32.834 24.375 -43.728 1.00 42.31 88 VAL A N 1
ATOM 696 C CA . VAL A 1 88 ? 32.335 22.994 -43.709 1.00 42.31 88 VAL A CA 1
ATOM 697 C C . VAL A 1 88 ? 32.783 22.328 -42.406 1.00 42.31 88 VAL A C 1
ATOM 699 O O . VAL A 1 88 ? 33.934 21.915 -42.269 1.00 42.31 88 VAL A O 1
ATOM 702 N N . ALA A 1 89 ? 31.886 22.217 -41.427 1.00 44.91 89 ALA A N 1
ATOM 703 C CA . ALA A 1 89 ? 32.112 21.388 -40.247 1.00 44.91 89 ALA A CA 1
ATOM 704 C C . ALA A 1 89 ? 31.570 19.975 -40.516 1.00 44.91 89 ALA A C 1
ATOM 706 O O . ALA A 1 89 ? 30.379 19.714 -40.354 1.00 44.91 89 ALA A O 1
ATOM 707 N N . GLY A 1 90 ? 32.435 19.055 -40.947 1.00 45.88 90 GLY A N 1
ATOM 708 C CA . GLY A 1 90 ? 32.066 17.649 -41.125 1.00 45.88 90 GLY A CA 1
ATOM 709 C C . GLY A 1 90 ? 31.707 16.990 -39.788 1.00 45.88 90 GLY A C 1
ATOM 710 O O . GLY A 1 90 ? 32.583 16.730 -38.966 1.00 45.88 90 GLY A O 1
ATOM 711 N N . LEU A 1 91 ? 30.423 16.705 -39.564 1.00 46.75 91 LEU A N 1
ATOM 712 C CA . LEU A 1 91 ? 29.933 15.873 -38.460 1.00 46.75 91 LEU A CA 1
ATOM 713 C C . LEU A 1 91 ? 29.564 14.496 -39.042 1.00 46.75 91 LEU A C 1
ATOM 715 O O . LEU A 1 91 ? 28.458 14.308 -39.534 1.00 46.75 91 LEU A O 1
ATOM 719 N N . GLY A 1 92 ? 30.530 13.570 -39.075 1.00 49.09 92 GLY A N 1
ATOM 720 C CA . GLY A 1 92 ? 30.441 12.310 -39.835 1.00 49.09 92 GLY A CA 1
ATOM 721 C C . GLY A 1 92 ? 29.787 11.122 -39.111 1.00 49.09 92 GLY A C 1
ATOM 722 O O . GLY A 1 92 ? 29.776 11.050 -37.878 1.00 49.09 92 GLY A O 1
ATOM 723 N N . MET A 1 93 ? 29.285 10.154 -39.896 1.00 54.84 93 MET A N 1
ATOM 724 C CA . MET A 1 93 ? 28.664 8.906 -39.427 1.00 54.84 93 MET A CA 1
ATOM 725 C C . MET A 1 93 ? 28.756 7.746 -40.472 1.00 54.84 93 MET A C 1
ATOM 727 O O . MET A 1 93 ? 28.369 7.952 -41.612 1.00 54.84 93 MET A O 1
ATOM 731 N N . HIS A 1 94 ? 29.120 6.519 -40.022 1.00 48.59 94 HIS A N 1
ATOM 732 C CA . HIS A 1 94 ? 28.712 5.151 -40.492 1.00 48.59 94 HIS A CA 1
ATOM 733 C C . HIS A 1 94 ? 29.668 4.116 -41.178 1.00 48.59 94 HIS A C 1
ATOM 735 O O . HIS A 1 94 ? 30.618 4.440 -41.878 1.00 48.59 94 HIS A O 1
ATOM 741 N N . ILE A 1 95 ? 29.370 2.821 -40.889 1.00 57.78 95 ILE A N 1
ATOM 742 C CA . ILE A 1 95 ? 30.193 1.569 -40.791 1.00 57.78 95 ILE A CA 1
ATOM 743 C C . ILE A 1 95 ? 29.722 0.445 -41.780 1.00 57.78 95 ILE A C 1
ATOM 745 O O . ILE A 1 95 ? 28.513 0.333 -41.974 1.00 57.78 95 ILE A O 1
ATOM 749 N N . TYR A 1 96 ? 30.618 -0.437 -42.319 1.00 45.53 96 TYR A N 1
ATOM 750 C CA . TYR A 1 96 ? 30.333 -1.575 -43.263 1.00 45.53 96 TYR A CA 1
ATOM 751 C C . TYR A 1 96 ? 31.010 -2.941 -42.909 1.00 45.53 96 TYR A C 1
ATOM 753 O O . TYR A 1 96 ? 32.224 -2.975 -42.731 1.00 45.53 96 TYR A O 1
ATOM 761 N N . SER A 1 97 ? 30.276 -4.081 -42.885 1.00 53.28 97 SER A N 1
ATOM 762 C CA . SER A 1 97 ? 30.769 -5.453 -42.534 1.00 53.28 97 SER A CA 1
ATOM 763 C C . SER A 1 97 ? 30.269 -6.581 -43.476 1.00 53.28 97 SER A C 1
ATOM 765 O O . SER A 1 97 ? 29.154 -6.502 -43.986 1.00 53.28 97 SER A O 1
ATOM 767 N N . GLY A 1 98 ? 31.084 -7.640 -43.680 1.00 43.75 98 GLY A N 1
ATOM 768 C CA . GLY A 1 98 ? 30.795 -8.867 -44.464 1.00 43.75 98 GLY A CA 1
ATOM 769 C C . GLY A 1 98 ? 30.378 -10.126 -43.657 1.00 43.75 98 GLY A C 1
ATOM 770 O O . GLY A 1 98 ? 30.271 -11.204 -44.242 1.00 43.75 98 GLY A O 1
ATOM 771 N N . GLN A 1 99 ? 30.161 -9.998 -42.333 1.00 53.31 99 GLN A N 1
ATOM 772 C CA . GLN A 1 99 ? 29.546 -10.958 -41.375 1.00 53.31 99 GLN A CA 1
ATOM 773 C C . GLN A 1 99 ? 28.260 -10.323 -40.784 1.00 53.31 99 GLN A C 1
ATOM 775 O O . GLN A 1 99 ? 28.047 -9.134 -41.007 1.00 53.31 99 GLN A O 1
ATOM 780 N N . ASN A 1 100 ? 27.409 -11.051 -40.031 1.00 44.97 100 ASN A N 1
ATOM 781 C CA . ASN A 1 100 ? 26.164 -10.492 -39.454 1.00 44.97 100 ASN A CA 1
ATOM 782 C C . ASN A 1 100 ? 26.359 -9.073 -38.872 1.00 44.97 100 ASN A C 1
ATOM 784 O O . ASN A 1 100 ? 27.138 -8.857 -37.947 1.00 44.97 100 ASN A O 1
ATOM 788 N N . THR A 1 101 ? 25.622 -8.122 -39.453 1.00 46.59 101 THR A N 1
ATOM 789 C CA . THR A 1 101 ? 25.409 -6.723 -39.056 1.00 46.59 101 THR A CA 1
ATOM 790 C C . THR A 1 101 ? 23.962 -6.412 -39.458 1.00 46.59 101 THR A C 1
ATOM 792 O O . THR A 1 101 ? 23.686 -5.996 -40.577 1.00 46.59 101 THR A O 1
ATOM 795 N N . LEU A 1 102 ? 23.027 -6.768 -38.567 1.00 38.53 102 LEU A N 1
ATOM 796 C CA . LEU A 1 102 ? 21.628 -6.329 -38.550 1.00 38.53 102 LEU A CA 1
ATOM 797 C C . LEU A 1 102 ? 21.617 -5.074 -37.710 1.00 38.53 102 LEU A C 1
ATOM 799 O O . LEU A 1 102 ? 22.152 -5.102 -36.598 1.00 38.53 102 LEU A O 1
ATOM 803 N N . ILE A 1 103 ? 20.961 -4.032 -38.199 1.00 55.97 103 ILE A N 1
ATOM 804 C CA . ILE A 1 103 ? 20.514 -3.038 -37.237 1.00 55.97 103 ILE A CA 1
ATOM 805 C C . ILE A 1 103 ? 19.080 -2.619 -37.493 1.00 55.97 103 ILE A C 1
ATOM 807 O O . ILE A 1 103 ? 18.248 -2.753 -36.615 1.00 55.97 103 ILE A O 1
ATOM 811 N N . GLU A 1 104 ? 18.746 -2.110 -38.666 1.00 28.64 104 GLU A N 1
ATOM 812 C CA . GLU A 1 104 ? 17.358 -1.761 -38.956 1.00 28.64 104 GLU A CA 1
ATOM 813 C C . GLU A 1 104 ? 16.509 -2.997 -39.255 1.00 28.64 104 GLU A C 1
ATOM 815 O O . GLU A 1 104 ? 17.000 -4.004 -39.769 1.00 28.64 104 GLU A O 1
ATOM 820 N N . ALA A 1 105 ? 15.210 -2.879 -38.994 1.00 40.28 105 ALA A N 1
ATOM 821 C CA . ALA A 1 105 ? 14.198 -3.846 -39.397 1.00 40.28 105 ALA A CA 1
ATOM 822 C C . ALA A 1 105 ? 12.883 -3.110 -39.706 1.00 40.28 105 ALA A C 1
ATOM 824 O O . ALA A 1 105 ? 12.675 -2.022 -39.171 1.00 40.28 105 ALA A O 1
ATOM 825 N N . ALA A 1 106 ? 11.966 -3.714 -40.486 1.00 29.16 106 ALA A N 1
ATOM 826 C CA . ALA A 1 106 ? 10.622 -3.184 -40.825 1.00 29.16 106 ALA A CA 1
ATOM 827 C C . ALA A 1 106 ? 9.657 -3.068 -39.606 1.00 29.16 106 ALA A C 1
ATOM 829 O O . ALA A 1 106 ? 8.439 -3.167 -39.745 1.00 29.16 106 ALA A O 1
ATOM 830 N N . TYR A 1 107 ? 10.247 -2.900 -38.416 1.00 37.62 107 TYR A N 1
ATOM 831 C CA . TYR A 1 107 ? 9.746 -3.091 -37.064 1.00 37.62 107 TYR A CA 1
ATOM 832 C C . TYR A 1 107 ? 10.134 -1.897 -36.110 1.00 37.62 107 TYR A C 1
ATOM 834 O O . TYR A 1 107 ? 9.192 -1.214 -35.735 1.00 37.62 107 TYR A O 1
ATOM 842 N N . ASN A 1 108 ? 11.397 -1.554 -35.726 1.00 34.34 108 ASN A N 1
ATOM 843 C CA . ASN A 1 108 ? 11.891 -0.165 -35.376 1.00 34.34 108 ASN A CA 1
ATOM 844 C C . ASN A 1 108 ? 13.421 -0.095 -35.038 1.00 34.34 108 ASN A C 1
ATOM 846 O O . ASN A 1 108 ? 14.015 -1.132 -34.756 1.00 34.34 108 ASN A O 1
ATOM 850 N N . MET A 1 109 ? 14.041 1.105 -35.042 1.00 48.94 109 MET A N 1
ATOM 851 C CA . MET A 1 109 ? 15.506 1.414 -35.025 1.00 48.94 109 MET A CA 1
ATOM 852 C C . MET A 1 109 ? 15.945 2.423 -33.916 1.00 48.94 109 MET A C 1
ATOM 854 O O . MET A 1 109 ? 15.097 3.179 -33.453 1.00 48.94 109 MET A O 1
ATOM 858 N N . ASP A 1 110 ? 17.251 2.505 -33.556 1.00 46.56 110 ASP A N 1
ATOM 859 C CA . ASP A 1 110 ? 17.835 3.352 -32.468 1.00 46.56 110 ASP A CA 1
ATOM 860 C C . ASP A 1 110 ? 19.038 4.294 -32.830 1.00 46.56 110 ASP A C 1
ATOM 862 O O . ASP A 1 110 ? 19.751 4.068 -33.805 1.00 46.56 110 ASP A O 1
ATOM 866 N N . ILE A 1 111 ? 19.273 5.347 -32.001 1.00 56.34 111 ILE A N 1
ATOM 867 C CA . ILE A 1 111 ? 19.676 6.749 -32.355 1.00 56.34 111 ILE A CA 1
ATOM 868 C C . ILE A 1 111 ? 20.766 7.387 -31.427 1.00 56.34 111 ILE A C 1
ATOM 870 O O . ILE A 1 111 ? 20.797 7.093 -30.233 1.00 56.34 111 ILE A O 1
ATOM 874 N N . LYS A 1 112 ? 21.615 8.328 -31.924 1.00 50.59 112 LYS A N 1
ATOM 875 C CA . LYS A 1 112 ? 22.693 9.043 -31.162 1.00 50.59 112 LYS A CA 1
ATOM 876 C C . LYS A 1 112 ? 22.772 10.574 -31.335 1.00 50.59 112 LYS A C 1
ATOM 878 O O . LYS A 1 112 ? 22.268 11.126 -32.303 1.00 50.59 112 LYS A O 1
ATOM 883 N N . THR A 1 113 ? 23.415 11.234 -30.359 1.00 53.38 113 THR A N 1
ATOM 884 C CA . THR A 1 113 ? 23.198 12.635 -29.945 1.00 53.38 113 THR A CA 1
ATOM 885 C C . THR A 1 113 ? 24.470 13.194 -29.179 1.00 53.38 113 THR A C 1
ATOM 887 O O . THR A 1 113 ? 25.218 12.397 -28.613 1.00 53.38 113 THR A O 1
ATOM 890 N N . GLY A 1 114 ? 24.775 14.515 -29.151 1.00 52.97 114 GLY A N 1
ATOM 891 C CA . GLY A 1 114 ? 25.941 15.203 -28.516 1.00 52.97 114 GLY A CA 1
ATOM 892 C C . GLY A 1 114 ? 25.684 16.132 -27.287 1.00 52.97 114 GLY A C 1
ATOM 893 O O . GLY A 1 114 ? 24.576 16.603 -27.086 1.00 52.97 114 GLY A O 1
ATOM 894 N N . SER A 1 115 ? 26.709 16.367 -26.439 1.00 50.34 115 SER A N 1
ATOM 895 C CA . SER A 1 115 ? 26.714 17.008 -25.084 1.00 50.34 115 SER A CA 1
ATOM 896 C C . SER A 1 115 ? 25.349 17.340 -24.436 1.00 50.34 115 SER A C 1
ATOM 898 O O . SER A 1 115 ? 24.719 18.341 -24.766 1.00 50.34 115 SER A O 1
ATOM 900 N N . GLY A 1 116 ? 24.932 16.533 -23.448 1.00 51.41 116 GLY A N 1
ATOM 901 C CA . GLY A 1 116 ? 23.554 16.520 -22.923 1.00 51.41 116 GLY A CA 1
ATOM 902 C C . GLY A 1 116 ? 22.682 15.417 -23.540 1.00 51.41 116 GLY A C 1
ATOM 903 O O . GLY A 1 116 ? 21.459 15.510 -23.535 1.00 51.41 116 GLY A O 1
ATOM 904 N N . GLN A 1 117 ? 23.304 14.385 -24.107 1.00 51.97 117 GLN A N 1
ATOM 905 C CA . GLN A 1 117 ? 22.680 13.472 -25.062 1.00 51.97 117 GLN A CA 1
ATOM 906 C C . GLN A 1 117 ? 23.273 12.042 -24.898 1.00 51.97 117 GLN A C 1
ATOM 908 O O . GLN A 1 117 ? 24.466 11.912 -24.617 1.00 51.97 117 GLN A O 1
ATOM 913 N N . TYR A 1 118 ? 22.445 10.980 -24.954 1.00 48.00 118 TYR A N 1
ATOM 914 C CA . TYR A 1 118 ? 22.729 9.622 -24.430 1.00 48.00 118 TYR A CA 1
ATOM 915 C C . TYR A 1 118 ? 22.519 8.480 -25.450 1.00 48.00 118 TYR A C 1
ATOM 917 O O . TYR A 1 118 ? 21.500 8.441 -26.128 1.00 48.00 118 TYR A O 1
ATOM 925 N N . LEU A 1 119 ? 23.445 7.505 -25.482 1.00 58.66 119 LEU A N 1
ATOM 926 C CA . LEU A 1 119 ? 23.229 6.107 -25.918 1.00 58.66 119 LEU A CA 1
ATOM 927 C C . LEU A 1 119 ? 24.462 5.256 -25.568 1.00 58.66 119 LEU A C 1
ATOM 929 O O . LEU A 1 119 ? 25.521 5.507 -26.145 1.00 58.66 119 LEU A O 1
ATOM 933 N N . THR A 1 120 ? 24.376 4.212 -24.730 1.00 55.06 120 THR A N 1
ATOM 934 C CA . THR A 1 120 ? 25.407 3.144 -24.719 1.00 55.06 120 THR A CA 1
ATOM 935 C C . THR A 1 120 ? 24.899 1.820 -24.143 1.00 55.06 120 THR A C 1
ATOM 937 O O . THR A 1 120 ? 24.277 1.766 -23.089 1.00 55.06 120 THR A O 1
ATOM 940 N N . ILE A 1 121 ? 25.239 0.748 -24.851 1.00 54.62 121 ILE A N 1
ATOM 941 C CA . ILE A 1 121 ? 24.912 -0.661 -24.637 1.00 54.62 121 ILE A CA 1
ATOM 942 C C . ILE A 1 121 ? 26.267 -1.373 -24.513 1.00 54.62 121 ILE A C 1
ATOM 944 O O . ILE A 1 121 ? 27.083 -1.159 -25.407 1.00 54.62 121 ILE A O 1
ATOM 948 N N . ASN A 1 122 ? 26.556 -2.192 -23.490 1.00 53.53 122 ASN A N 1
ATOM 949 C CA . ASN A 1 122 ? 27.390 -3.390 -23.709 1.00 53.53 122 ASN A CA 1
ATOM 950 C C . ASN A 1 122 ? 27.489 -4.368 -22.535 1.00 53.53 122 ASN A C 1
ATOM 952 O O . ASN A 1 122 ? 27.550 -3.992 -21.367 1.00 53.53 122 ASN A O 1
ATOM 956 N N . SER A 1 123 ? 27.501 -5.644 -22.922 1.00 53.97 123 SER A N 1
ATOM 957 C CA . SER A 1 123 ? 26.968 -6.796 -22.195 1.00 53.97 123 SER A CA 1
ATOM 958 C C . SER A 1 123 ? 27.995 -7.916 -21.983 1.00 53.97 123 SER A C 1
ATOM 960 O O . SER A 1 123 ? 28.691 -8.283 -22.926 1.00 53.97 123 SER A O 1
ATOM 962 N N . GLY A 1 124 ? 27.992 -8.544 -20.798 1.00 52.12 124 GLY A N 1
ATOM 963 C CA . GLY A 1 124 ? 28.702 -9.811 -20.510 1.00 52.12 124 GLY A CA 1
ATOM 964 C C . GLY A 1 124 ? 27.833 -11.082 -20.607 1.00 52.12 124 GLY A C 1
ATOM 965 O O . GLY A 1 124 ? 28.335 -12.197 -20.532 1.00 52.12 124 GLY A O 1
ATOM 966 N N . GLY A 1 125 ? 26.525 -10.915 -20.791 1.00 56.41 125 GLY A N 1
ATOM 967 C CA . GLY A 1 125 ? 25.520 -11.937 -21.079 1.00 56.41 125 GLY A CA 1
ATOM 968 C C . GLY A 1 125 ? 24.330 -11.179 -21.655 1.00 56.41 125 GLY A C 1
ATOM 969 O O . GLY A 1 125 ? 23.909 -10.198 -21.048 1.00 56.41 125 GLY A O 1
ATOM 970 N N . GLY A 1 126 ? 23.893 -11.508 -22.869 1.00 59.19 126 GLY A N 1
ATOM 971 C CA . GLY A 1 126 ? 23.091 -10.598 -23.698 1.00 59.19 126 GLY A CA 1
ATOM 972 C C . GLY A 1 126 ? 21.879 -9.978 -22.983 1.00 59.19 126 GLY A C 1
ATOM 973 O O . GLY A 1 126 ? 21.194 -10.647 -22.202 1.00 59.19 126 GLY A O 1
ATOM 974 N N . ALA A 1 127 ? 21.610 -8.710 -23.283 1.00 64.19 127 ALA A N 1
ATOM 975 C CA . ALA A 1 127 ? 20.419 -7.980 -22.860 1.00 64.19 127 ALA A CA 1
ATOM 976 C C . ALA A 1 127 ? 19.499 -7.795 -24.071 1.00 64.19 127 ALA A C 1
ATOM 978 O O . ALA A 1 127 ? 19.977 -7.436 -25.146 1.00 64.19 127 ALA A O 1
ATOM 979 N N . ALA A 1 128 ? 18.202 -8.053 -23.900 1.00 65.75 128 ALA A N 1
ATOM 980 C CA . ALA A 1 128 ? 17.196 -7.796 -24.926 1.00 65.75 128 ALA A CA 1
ATOM 981 C C . ALA A 1 128 ? 16.212 -6.731 -24.429 1.00 65.75 128 ALA A C 1
ATOM 983 O O . ALA A 1 128 ? 15.719 -6.821 -23.300 1.00 65.75 128 ALA A O 1
ATOM 984 N N . ILE A 1 129 ? 15.951 -5.744 -25.287 1.00 72.88 129 ILE A N 1
ATOM 985 C CA . ILE A 1 129 ? 14.925 -4.717 -25.117 1.00 72.88 129 ILE A CA 1
ATOM 986 C C . ILE A 1 129 ? 13.926 -4.932 -26.247 1.00 72.88 129 ILE A C 1
ATOM 988 O O . ILE A 1 129 ? 14.285 -4.822 -27.416 1.00 72.88 129 ILE A O 1
ATOM 992 N N . GLU A 1 130 ? 12.692 -5.282 -25.908 1.00 67.81 130 GLU A N 1
ATOM 993 C CA . GLU A 1 130 ? 11.634 -5.512 -26.892 1.00 67.81 130 GLU A CA 1
ATOM 994 C C . GLU A 1 130 ? 10.424 -4.658 -26.530 1.00 67.81 130 GLU A C 1
ATOM 996 O O . GLU A 1 130 ? 9.996 -4.639 -25.377 1.00 67.81 130 GLU A O 1
ATOM 1001 N N . SER A 1 131 ? 9.868 -3.956 -27.515 1.00 63.47 131 SER A N 1
ATOM 1002 C CA . SER A 1 131 ? 8.594 -3.256 -27.380 1.00 63.47 131 SER A CA 1
ATOM 1003 C C . SER A 1 131 ? 7.545 -3.987 -28.205 1.00 63.47 131 SER A C 1
ATOM 1005 O O . SER A 1 131 ? 7.626 -4.012 -29.429 1.00 63.47 131 SER A O 1
ATOM 1007 N N . THR A 1 132 ? 6.578 -4.630 -27.552 1.00 71.81 132 THR A N 1
ATOM 1008 C CA . THR A 1 132 ? 5.421 -5.242 -28.229 1.00 71.81 132 THR A CA 1
ATOM 1009 C C . THR A 1 132 ? 4.152 -4.778 -27.527 1.00 71.81 132 THR A C 1
ATOM 1011 O O . THR A 1 132 ? 4.074 -4.835 -26.303 1.00 71.81 132 THR A O 1
ATOM 1014 N N . ASN A 1 133 ? 3.153 -4.303 -28.279 1.00 73.69 133 ASN A N 1
ATOM 1015 C CA . ASN A 1 133 ? 1.861 -3.850 -27.738 1.00 73.69 133 ASN A CA 1
ATOM 1016 C C . ASN A 1 133 ? 1.973 -2.787 -26.619 1.00 73.69 133 ASN A C 1
ATOM 1018 O O . ASN A 1 133 ? 1.237 -2.844 -25.637 1.00 73.69 133 ASN A O 1
ATOM 1022 N N . ASN A 1 134 ? 2.880 -1.811 -26.766 1.00 77.44 134 ASN A N 1
ATOM 1023 C CA . ASN A 1 134 ? 3.174 -0.753 -25.778 1.00 77.44 134 ASN A CA 1
ATOM 1024 C C . ASN A 1 134 ? 3.831 -1.230 -24.467 1.00 77.44 134 ASN A C 1
ATOM 1026 O O . ASN A 1 134 ? 3.861 -0.485 -23.488 1.00 77.44 134 ASN A O 1
ATOM 1030 N N . ILE A 1 135 ? 4.366 -2.451 -24.428 1.00 74.94 135 ILE A N 1
ATOM 1031 C CA . ILE A 1 135 ? 5.083 -2.986 -23.267 1.00 74.94 135 ILE A CA 1
ATOM 1032 C C . ILE A 1 135 ? 6.578 -2.894 -23.535 1.00 74.94 135 ILE A C 1
ATOM 1034 O O . ILE A 1 135 ? 7.065 -3.526 -24.466 1.00 74.94 135 ILE A O 1
ATOM 1038 N N . LEU A 1 136 ? 7.310 -2.171 -22.688 1.00 82.00 136 LEU A N 1
ATOM 1039 C CA . LEU A 1 136 ? 8.768 -2.253 -22.637 1.00 82.00 136 LEU A CA 1
ATOM 1040 C C . LEU A 1 136 ? 9.172 -3.525 -21.878 1.00 82.00 136 LEU A C 1
ATOM 1042 O O . LEU A 1 136 ? 8.986 -3.612 -20.665 1.00 82.00 136 LEU A O 1
ATOM 1046 N N . SER A 1 137 ? 9.728 -4.509 -22.583 1.00 76.75 137 SER A N 1
ATOM 1047 C CA . SER A 1 137 ? 10.273 -5.731 -21.992 1.00 76.75 137 SER A CA 1
ATOM 1048 C C . SER A 1 137 ? 11.788 -5.630 -21.852 1.00 76.75 137 SER A C 1
ATOM 1050 O O . SER A 1 137 ? 12.496 -5.427 -22.838 1.00 76.75 137 SER A O 1
ATOM 1052 N N . LEU A 1 138 ? 12.281 -5.803 -20.623 1.00 78.38 138 LEU A N 1
ATOM 1053 C CA . LEU A 1 138 ? 13.702 -5.944 -20.307 1.00 78.38 138 LEU A CA 1
ATOM 1054 C C . LEU A 1 138 ? 13.936 -7.377 -19.825 1.00 78.38 138 LEU A C 1
ATOM 1056 O O . LEU A 1 138 ? 13.437 -7.758 -18.763 1.00 78.38 138 LEU A O 1
ATOM 1060 N N . ARG A 1 139 ? 14.678 -8.184 -20.594 1.00 74.12 139 ARG A N 1
ATOM 1061 C CA . ARG A 1 139 ? 14.939 -9.588 -20.234 1.00 74.12 139 ARG A CA 1
ATOM 1062 C C . ARG A 1 139 ? 16.398 -9.997 -20.376 1.00 74.12 139 ARG A C 1
ATOM 1064 O O . ARG A 1 139 ? 17.149 -9.475 -21.202 1.00 74.12 139 ARG A O 1
ATOM 1071 N N . ARG A 1 140 ? 16.763 -11.019 -19.602 1.00 74.38 140 ARG A N 1
ATOM 1072 C CA . ARG A 1 140 ? 17.992 -11.794 -19.798 1.00 74.38 140 ARG A CA 1
ATOM 1073 C C . ARG A 1 140 ? 17.856 -12.635 -21.069 1.00 74.38 140 ARG A C 1
ATOM 1075 O O . ARG A 1 140 ? 16.802 -13.215 -21.314 1.00 74.38 140 ARG A O 1
ATOM 1082 N N . THR A 1 141 ? 18.927 -12.740 -21.851 1.00 75.12 141 THR A N 1
ATOM 1083 C CA . THR A 1 141 ? 19.002 -13.700 -22.975 1.00 75.12 141 THR A CA 1
ATOM 1084 C C . THR A 1 141 ? 19.392 -15.111 -22.525 1.00 75.12 141 THR A C 1
ATOM 1086 O O . THR A 1 141 ? 19.233 -16.069 -23.276 1.00 75.12 141 THR A O 1
ATOM 1089 N N . SER A 1 142 ? 19.874 -15.252 -21.288 1.00 73.62 142 SER A N 1
ATOM 1090 C CA . SER A 1 142 ? 20.185 -16.524 -20.639 1.00 73.62 142 SER A CA 1
ATOM 1091 C C . SER A 1 142 ? 19.123 -16.900 -19.606 1.00 73.62 142 SER A C 1
ATOM 1093 O O . SER A 1 142 ? 18.494 -16.030 -18.997 1.00 73.62 142 SER A O 1
ATOM 1095 N N . ALA A 1 143 ? 18.946 -18.206 -19.381 1.00 74.75 143 ALA A N 1
ATOM 1096 C CA . ALA A 1 143 ? 18.019 -18.719 -18.379 1.00 74.75 143 ALA A CA 1
ATOM 1097 C C . ALA A 1 143 ? 18.330 -18.165 -16.978 1.00 74.75 143 ALA A C 1
ATOM 1099 O O . ALA A 1 143 ? 19.483 -17.900 -16.620 1.00 74.75 143 ALA A O 1
ATOM 1100 N N . TYR A 1 144 ? 17.281 -18.003 -16.174 1.00 71.62 144 TYR A N 1
ATOM 1101 C CA . TYR A 1 144 ? 17.418 -17.607 -14.781 1.00 71.62 144 TYR A CA 1
ATOM 1102 C C . TYR A 1 144 ? 18.187 -18.675 -13.992 1.00 71.62 144 TYR A C 1
ATOM 1104 O O . TYR A 1 144 ? 17.789 -19.839 -13.947 1.00 71.62 144 TYR A O 1
ATOM 1112 N N . THR A 1 145 ? 19.263 -18.259 -13.329 1.00 69.69 145 THR A N 1
ATOM 1113 C CA . THR A 1 145 ? 19.960 -19.045 -12.309 1.00 69.69 145 THR A CA 1
ATOM 1114 C C . THR A 1 145 ? 19.597 -18.462 -10.947 1.00 69.69 145 THR A C 1
ATOM 1116 O O . THR A 1 145 ? 19.566 -17.242 -10.794 1.00 69.69 145 THR A O 1
ATOM 1119 N N . ALA A 1 146 ? 19.340 -19.309 -9.944 1.00 64.88 146 ALA A N 1
ATOM 1120 C CA . ALA A 1 146 ? 18.909 -18.881 -8.603 1.00 64.88 146 ALA A CA 1
ATOM 1121 C C . ALA A 1 146 ? 19.874 -17.894 -7.904 1.00 64.88 146 ALA A C 1
ATOM 1123 O O . ALA A 1 146 ? 19.538 -17.294 -6.893 1.00 64.88 146 ALA A O 1
ATOM 1124 N N . THR A 1 147 ? 21.072 -17.699 -8.447 1.00 68.31 147 THR A N 1
ATOM 1125 C CA . THR A 1 147 ? 22.117 -16.813 -7.936 1.00 68.31 147 THR A CA 1
ATOM 1126 C C . THR A 1 147 ? 21.941 -15.329 -8.265 1.00 68.31 147 THR A C 1
ATOM 1128 O O . THR A 1 147 ? 22.619 -14.511 -7.646 1.00 68.31 147 THR A O 1
ATOM 1131 N N . SER A 1 148 ? 21.092 -14.926 -9.221 1.00 71.25 148 SER A N 1
ATOM 1132 C CA . SER A 1 148 ? 20.961 -13.499 -9.576 1.00 71.25 148 SER A CA 1
ATOM 1133 C C . SER A 1 148 ? 19.582 -13.141 -10.119 1.00 71.25 148 SER A C 1
ATOM 1135 O O . SER A 1 148 ? 19.120 -13.726 -11.100 1.00 71.25 148 SER A O 1
ATOM 1137 N N . GLY A 1 149 ? 18.948 -12.149 -9.493 1.00 77.44 149 GLY A N 1
ATOM 1138 C CA . GLY A 1 149 ? 17.674 -11.584 -9.917 1.00 77.44 149 GLY A CA 1
ATOM 1139 C C . GLY A 1 149 ? 17.753 -10.682 -11.160 1.00 77.44 149 GLY A C 1
ATOM 1140 O O . GLY A 1 149 ? 18.702 -10.728 -11.941 1.00 77.44 149 GLY A O 1
ATOM 1141 N N . THR A 1 150 ? 16.719 -9.880 -11.391 1.00 81.25 150 THR A N 1
ATOM 1142 C CA . THR A 1 150 ? 16.660 -8.852 -12.441 1.00 81.25 150 THR A CA 1
ATOM 1143 C C . THR A 1 150 ? 16.016 -7.605 -11.844 1.00 81.25 150 THR A C 1
ATOM 1145 O O . THR A 1 150 ? 14.885 -7.671 -11.361 1.00 81.25 150 THR A O 1
ATOM 1148 N N . ILE A 1 151 ? 16.747 -6.488 -11.856 1.00 84.81 151 ILE A N 1
ATOM 1149 C CA . ILE A 1 151 ? 16.336 -5.215 -11.253 1.00 84.81 151 ILE A CA 1
ATOM 1150 C C . ILE A 1 151 ? 16.567 -4.050 -12.219 1.00 84.81 151 ILE A C 1
ATOM 1152 O O . ILE A 1 151 ? 17.563 -4.018 -12.940 1.00 84.81 151 ILE A O 1
ATOM 1156 N N . LEU A 1 152 ? 15.657 -3.081 -12.191 1.00 88.56 152 LEU A N 1
ATOM 1157 C CA . LEU A 1 152 ? 15.858 -1.730 -12.696 1.00 88.56 152 LEU A CA 1
ATOM 1158 C C . LEU A 1 152 ? 16.385 -0.872 -11.545 1.00 88.56 152 LEU A C 1
ATOM 1160 O O . LEU A 1 152 ? 15.746 -0.805 -10.494 1.00 88.56 152 LEU A O 1
ATOM 1164 N N . THR A 1 153 ? 17.530 -0.221 -11.729 1.00 88.44 153 THR A N 1
ATOM 1165 C CA . THR A 1 153 ? 18.145 0.644 -10.716 1.00 88.44 153 THR A CA 1
ATOM 1166 C C . THR A 1 153 ? 18.070 2.112 -11.119 1.00 88.44 153 THR A C 1
ATOM 1168 O O . THR A 1 153 ? 18.141 2.461 -12.295 1.00 88.44 153 THR A O 1
ATOM 1171 N N . PHE A 1 154 ? 17.956 2.979 -10.116 1.00 89.06 154 PHE A N 1
ATOM 1172 C CA . PHE A 1 154 ? 18.065 4.427 -10.256 1.00 89.06 154 PHE A CA 1
ATOM 1173 C C . PHE A 1 154 ? 19.347 4.864 -9.553 1.00 89.06 154 PHE A C 1
ATOM 1175 O O . PHE A 1 154 ? 19.548 4.530 -8.384 1.00 89.06 154 PHE A O 1
ATOM 1182 N N . GLN A 1 155 ? 20.234 5.564 -10.256 1.00 87.50 155 GLN A N 1
ATOM 1183 C CA . GLN A 1 155 ? 21.539 5.982 -9.740 1.00 87.50 155 GLN A CA 1
ATOM 1184 C C . GLN A 1 155 ? 21.791 7.458 -10.041 1.00 87.50 155 GLN A C 1
ATOM 1186 O O . GLN A 1 155 ? 21.387 7.956 -11.091 1.00 87.50 155 GLN A O 1
ATOM 1191 N N . SER A 1 156 ? 22.486 8.149 -9.139 1.00 87.62 156 SER A N 1
ATOM 1192 C CA . SER A 1 156 ? 23.019 9.490 -9.402 1.00 87.62 156 SER A CA 1
ATOM 1193 C C . SER A 1 156 ? 24.267 9.439 -10.289 1.00 87.62 156 SER A C 1
ATOM 1195 O O . SER A 1 156 ? 24.861 8.385 -10.515 1.00 87.62 156 SER A O 1
ATOM 1197 N N . SER A 1 157 ? 24.702 10.604 -10.779 1.00 85.75 157 SER A N 1
ATOM 1198 C CA . SER A 1 157 ? 25.909 10.755 -11.608 1.00 85.75 157 SER A CA 1
ATOM 1199 C C . SER A 1 157 ? 27.202 10.282 -10.929 1.00 85.75 157 SER A C 1
ATOM 1201 O O . SER A 1 157 ? 28.180 9.983 -11.608 1.00 85.75 157 SER A O 1
ATOM 1203 N N . ASP A 1 158 ? 27.210 10.197 -9.598 1.00 89.19 158 ASP A N 1
ATOM 1204 C CA . ASP A 1 158 ? 28.294 9.649 -8.775 1.00 89.19 158 ASP A CA 1
ATOM 1205 C C . ASP A 1 158 ? 28.231 8.114 -8.608 1.00 89.19 158 ASP A C 1
ATOM 1207 O O . ASP A 1 158 ? 29.082 7.538 -7.934 1.00 89.19 158 ASP A O 1
ATOM 1211 N N . LYS A 1 159 ? 27.261 7.449 -9.256 1.00 86.56 159 LYS A N 1
ATOM 1212 C CA . LYS A 1 159 ? 26.993 5.998 -9.227 1.00 86.56 159 LYS A CA 1
ATOM 1213 C C . LYS A 1 159 ? 26.417 5.462 -7.909 1.00 86.56 159 LYS A C 1
ATOM 1215 O O . LYS A 1 159 ? 26.294 4.243 -7.760 1.00 86.56 159 LYS A O 1
ATOM 1220 N N . ASN A 1 160 ? 26.004 6.327 -6.981 1.00 88.38 160 ASN A N 1
ATOM 1221 C CA . ASN A 1 160 ? 25.285 5.900 -5.780 1.00 88.38 160 ASN A CA 1
ATOM 1222 C C . ASN A 1 160 ? 23.849 5.464 -6.111 1.00 88.38 160 ASN A C 1
ATOM 1224 O O . ASN A 1 160 ? 23.171 6.066 -6.945 1.00 88.38 160 ASN A O 1
ATOM 1228 N N . TRP A 1 161 ? 23.376 4.394 -5.466 1.00 89.56 161 TRP A N 1
ATOM 1229 C CA . TRP A 1 161 ? 22.047 3.825 -5.714 1.00 89.56 161 TRP A CA 1
ATOM 1230 C C . TRP A 1 161 ? 20.965 4.626 -5.007 1.00 89.56 161 TRP A C 1
ATOM 1232 O O . TRP A 1 161 ? 20.919 4.648 -3.789 1.00 89.56 161 TRP A O 1
ATOM 1242 N N . GLN A 1 162 ? 20.042 5.214 -5.754 1.00 89.88 162 GLN A N 1
ATOM 1243 C CA . GLN A 1 162 ? 18.922 5.979 -5.204 1.00 89.88 162 GLN A CA 1
ATOM 1244 C C . GLN A 1 162 ? 17.711 5.094 -4.887 1.00 89.88 162 GLN A C 1
ATOM 1246 O O . GLN A 1 162 ? 17.006 5.320 -3.901 1.00 89.88 162 GLN A O 1
ATOM 1251 N N . GLY A 1 163 ? 17.505 4.042 -5.679 1.00 92.06 163 GLY A N 1
ATOM 1252 C CA . GLY A 1 163 ? 16.427 3.075 -5.502 1.00 92.06 163 GLY A CA 1
ATOM 1253 C C . GLY A 1 163 ? 16.460 1.982 -6.564 1.00 92.06 163 GLY A C 1
ATOM 1254 O O . GLY A 1 163 ? 17.286 2.017 -7.481 1.00 92.06 163 GLY A O 1
ATOM 1255 N N . ALA A 1 164 ? 15.556 1.013 -6.451 1.00 91.12 164 ALA A N 1
ATOM 1256 C CA . ALA A 1 164 ? 15.407 -0.045 -7.442 1.00 91.12 164 ALA A CA 1
ATOM 1257 C C . ALA A 1 164 ? 14.004 -0.664 -7.446 1.00 91.12 164 ALA A C 1
ATOM 1259 O O . ALA A 1 164 ? 13.295 -0.649 -6.437 1.00 91.12 164 ALA A O 1
ATOM 1260 N N . VAL A 1 165 ? 13.647 -1.272 -8.578 1.00 92.56 165 VAL A N 1
ATOM 1261 C CA . VAL A 1 165 ? 12.458 -2.116 -8.743 1.00 92.56 165 VAL A CA 1
ATOM 1262 C C . VAL A 1 165 ? 12.851 -3.434 -9.396 1.00 92.56 165 VAL A C 1
ATOM 1264 O O . VAL A 1 165 ? 13.493 -3.432 -10.443 1.00 92.56 165 VAL A O 1
ATOM 1267 N N . GLY A 1 166 ? 12.450 -4.564 -8.813 1.00 89.19 166 GLY A N 1
ATOM 1268 C CA . GLY A 1 166 ? 12.605 -5.880 -9.440 1.00 89.19 166 GLY A CA 1
ATOM 1269 C C . GLY A 1 166 ? 12.815 -7.024 -8.454 1.00 89.19 166 GLY A C 1
ATOM 1270 O O . GLY A 1 166 ? 12.510 -6.907 -7.271 1.00 89.19 166 GLY A O 1
ATOM 1271 N N . ILE A 1 167 ? 13.338 -8.141 -8.955 1.00 86.56 167 ILE A N 1
ATOM 1272 C CA . ILE A 1 167 ? 13.635 -9.351 -8.179 1.00 86.56 167 ILE A CA 1
ATOM 1273 C C . ILE A 1 167 ? 15.130 -9.362 -7.880 1.00 86.56 167 ILE A C 1
ATOM 1275 O O . ILE A 1 167 ? 15.923 -9.256 -8.808 1.00 86.56 167 ILE A O 1
ATOM 1279 N N . TRP A 1 168 ? 15.536 -9.509 -6.619 1.00 79.06 168 TRP A N 1
ATOM 1280 C CA . TRP A 1 168 ? 16.940 -9.353 -6.211 1.00 79.06 168 TRP A CA 1
ATOM 1281 C C . TRP A 1 168 ? 17.748 -10.657 -6.240 1.00 79.06 168 TRP A C 1
ATOM 1283 O O . TRP A 1 168 ? 18.891 -10.674 -6.698 1.00 79.06 168 TRP A O 1
ATOM 1293 N N . ASN A 1 169 ? 17.160 -11.763 -5.785 1.00 75.56 169 ASN A N 1
ATOM 1294 C CA . ASN A 1 169 ? 17.853 -13.040 -5.588 1.00 75.56 169 ASN A CA 1
ATOM 1295 C C . ASN A 1 169 ? 16.939 -14.252 -5.899 1.00 75.56 169 ASN A C 1
ATOM 1297 O O . ASN A 1 169 ? 15.942 -14.122 -6.616 1.00 75.56 169 ASN A O 1
ATOM 1301 N N . SER A 1 170 ? 17.298 -15.433 -5.380 1.00 70.56 170 SER A N 1
ATOM 1302 C CA . SER A 1 170 ? 16.562 -16.706 -5.488 1.00 70.56 170 SER A CA 1
ATOM 1303 C C . SER A 1 170 ? 15.104 -16.665 -5.037 1.00 70.56 170 SER A C 1
ATOM 1305 O O . SER A 1 170 ? 14.337 -17.550 -5.407 1.00 70.56 170 SER A O 1
ATOM 1307 N N . GLU A 1 171 ? 14.709 -15.681 -4.234 1.00 69.94 171 GLU A N 1
ATOM 1308 C CA . GLU A 1 171 ? 13.431 -15.696 -3.520 1.00 69.94 171 GLU A CA 1
ATOM 1309 C C . GLU A 1 171 ? 12.237 -15.314 -4.400 1.00 69.94 171 GLU A C 1
ATOM 1311 O O . GLU A 1 171 ? 11.098 -15.455 -3.971 1.00 69.94 171 GLU A O 1
ATOM 1316 N N . ARG A 1 172 ? 12.478 -14.862 -5.643 1.00 75.00 172 ARG A N 1
ATOM 1317 C CA . ARG A 1 172 ? 11.438 -14.492 -6.630 1.00 75.00 172 ARG A CA 1
ATOM 1318 C C . ARG A 1 172 ? 10.438 -13.435 -6.138 1.00 75.00 172 ARG A C 1
ATOM 1320 O O . ARG A 1 172 ? 9.398 -13.239 -6.761 1.00 75.00 172 ARG A O 1
ATOM 1327 N N . ASN A 1 173 ? 10.775 -12.719 -5.072 1.00 85.31 173 ASN A N 1
ATOM 1328 C CA . ASN A 1 173 ? 9.979 -11.620 -4.551 1.00 85.31 173 ASN A CA 1
ATOM 1329 C C . ASN A 1 173 ? 10.220 -10.364 -5.390 1.00 85.31 173 ASN A C 1
ATOM 1331 O O . ASN A 1 173 ? 11.360 -10.046 -5.731 1.00 85.31 173 ASN A O 1
ATOM 1335 N N . MET A 1 174 ? 9.153 -9.638 -5.722 1.00 88.44 174 MET A N 1
ATOM 1336 C CA . MET A 1 174 ? 9.271 -8.299 -6.295 1.00 88.44 174 MET A CA 1
ATOM 1337 C C . MET A 1 174 ? 9.521 -7.294 -5.170 1.00 88.44 174 MET A C 1
ATOM 1339 O O . MET A 1 174 ? 8.777 -7.250 -4.193 1.00 88.44 174 MET A O 1
ATOM 1343 N N . HIS A 1 175 ? 10.538 -6.456 -5.334 1.00 89.25 175 HIS A N 1
ATOM 1344 C CA . HIS A 1 175 ? 10.885 -5.396 -4.400 1.00 89.25 175 HIS A CA 1
ATOM 1345 C C . HIS A 1 175 ? 10.746 -4.029 -5.071 1.00 89.25 175 HIS A C 1
ATOM 1347 O O . HIS A 1 175 ? 11.166 -3.845 -6.214 1.00 89.25 175 HIS A O 1
ATOM 1353 N N . LEU A 1 176 ? 10.216 -3.067 -4.318 1.00 91.81 176 LEU A N 1
ATOM 1354 C CA . LEU A 1 176 ? 10.297 -1.633 -4.583 1.00 91.81 176 LEU A CA 1
ATOM 1355 C C . LEU A 1 176 ? 11.107 -1.020 -3.438 1.00 91.81 176 LEU A C 1
ATOM 1357 O O . LEU A 1 176 ? 10.675 -1.071 -2.288 1.00 91.81 176 LEU A O 1
ATOM 1361 N N . VAL A 1 177 ? 12.294 -0.497 -3.742 1.00 89.00 177 VAL A N 1
ATOM 1362 C CA . VAL A 1 177 ? 13.279 -0.059 -2.742 1.00 89.00 177 VAL A CA 1
ATOM 1363 C C . VAL A 1 177 ? 13.694 1.381 -3.004 1.00 89.00 177 VAL A C 1
ATOM 1365 O O . VAL A 1 177 ? 13.954 1.758 -4.147 1.00 89.00 177 VAL A O 1
ATOM 1368 N N . MET A 1 178 ? 13.822 2.164 -1.934 1.00 89.69 178 MET A N 1
ATOM 1369 C CA . MET A 1 178 ? 14.412 3.499 -1.956 1.00 89.69 178 MET A CA 1
ATOM 1370 C C . MET A 1 178 ? 15.504 3.587 -0.888 1.00 89.69 178 MET A C 1
ATOM 1372 O O . MET A 1 178 ? 15.270 3.211 0.256 1.00 89.69 178 MET A O 1
ATOM 1376 N N . TYR A 1 179 ? 16.697 4.045 -1.274 1.00 86.62 179 TYR A N 1
ATOM 1377 C CA . TYR A 1 179 ? 17.883 4.052 -0.404 1.00 86.62 179 TYR A CA 1
ATOM 1378 C C . TYR A 1 179 ? 18.125 5.390 0.293 1.00 86.62 179 TYR A C 1
ATOM 1380 O O . TYR A 1 179 ? 18.645 5.413 1.401 1.00 86.62 179 TYR A O 1
ATOM 1388 N N . PHE A 1 180 ? 17.754 6.497 -0.352 1.00 83.31 180 PHE A N 1
ATOM 1389 C CA . PHE A 1 180 ? 18.050 7.852 0.128 1.00 83.31 180 PHE A CA 1
ATOM 1390 C C . PHE A 1 180 ? 16.802 8.671 0.489 1.00 83.31 180 PHE A C 1
ATOM 1392 O O . PHE A 1 180 ? 16.926 9.831 0.867 1.00 83.31 180 PHE A O 1
ATOM 1399 N N . GLY A 1 181 ? 15.603 8.104 0.346 1.00 77.94 181 GLY A N 1
ATOM 1400 C CA . GLY A 1 181 ? 14.348 8.792 0.645 1.00 77.94 181 GLY A CA 1
ATOM 1401 C C . GLY A 1 181 ? 13.637 8.193 1.854 1.00 77.94 181 GLY A C 1
ATOM 1402 O O . GLY A 1 181 ? 13.674 6.982 2.057 1.00 77.94 181 GLY A O 1
ATOM 1403 N N . ASP A 1 182 ? 12.936 9.041 2.603 1.00 87.94 182 ASP A N 1
ATOM 1404 C CA . ASP A 1 182 ? 12.245 8.644 3.837 1.00 87.94 182 ASP A CA 1
ATOM 1405 C C . ASP A 1 182 ? 10.909 7.917 3.586 1.00 87.94 182 ASP A C 1
ATOM 1407 O O . ASP A 1 182 ? 10.446 7.153 4.433 1.00 87.94 182 ASP A O 1
ATOM 1411 N N . TYR A 1 183 ? 10.263 8.148 2.432 1.00 89.50 183 TYR A N 1
ATOM 1412 C CA . TYR A 1 183 ? 8.875 7.723 2.193 1.00 89.50 183 TYR A CA 1
ATOM 1413 C C . TYR A 1 183 ? 8.624 7.163 0.792 1.00 89.50 183 TYR A C 1
ATOM 1415 O O . TYR A 1 183 ? 8.833 7.849 -0.207 1.00 89.50 183 TYR A O 1
ATOM 1423 N N . ILE A 1 184 ? 8.022 5.974 0.707 1.00 91.00 184 ILE A N 1
ATOM 1424 C CA . ILE A 1 184 ? 7.375 5.503 -0.526 1.00 91.00 184 ILE A CA 1
ATOM 1425 C C . ILE A 1 184 ? 5.949 6.062 -0.563 1.00 91.00 184 ILE A C 1
ATOM 1427 O O . ILE A 1 184 ? 5.115 5.723 0.276 1.00 91.00 184 ILE A O 1
ATOM 1431 N N . MET A 1 185 ? 5.660 6.917 -1.544 1.00 91.75 185 MET A N 1
ATOM 1432 C CA . MET A 1 185 ? 4.339 7.526 -1.719 1.00 91.75 185 MET A CA 1
ATOM 1433 C C . MET A 1 185 ? 3.502 6.727 -2.723 1.00 91.75 185 MET A C 1
ATOM 1435 O O . MET A 1 185 ? 3.819 6.693 -3.911 1.00 91.75 185 MET A O 1
ATOM 1439 N N . LEU A 1 186 ? 2.394 6.139 -2.267 1.00 93.31 186 LEU A N 1
ATOM 1440 C CA . LEU A 1 186 ? 1.395 5.493 -3.125 1.00 93.31 186 LEU A CA 1
ATOM 1441 C C . LEU A 1 186 ? 0.164 6.392 -3.234 1.00 93.31 186 LEU A C 1
ATOM 1443 O O . LEU A 1 186 ? -0.442 6.756 -2.227 1.00 93.31 186 LEU A O 1
ATOM 1447 N N . ARG A 1 187 ? -0.207 6.774 -4.459 1.00 93.62 187 ARG A N 1
ATOM 1448 C CA . ARG A 1 187 ? -1.345 7.666 -4.714 1.00 93.62 187 ARG A CA 1
ATOM 1449 C C . ARG A 1 187 ? -2.454 6.905 -5.422 1.00 93.62 187 ARG A C 1
ATOM 1451 O O . ARG A 1 187 ? -2.241 6.332 -6.482 1.00 93.62 187 ARG A O 1
ATOM 1458 N N . SER A 1 188 ? -3.649 6.969 -4.855 1.00 94.44 188 SER A N 1
ATOM 1459 C CA . SER A 1 188 ? -4.879 6.449 -5.444 1.00 94.44 188 SER A CA 1
ATOM 1460 C C . SER A 1 188 ? -6.001 7.447 -5.192 1.00 94.44 188 SER A C 1
ATOM 1462 O O . SER A 1 188 ? -5.943 8.225 -4.239 1.00 94.44 188 SER A O 1
ATOM 1464 N N . ARG A 1 189 ? -7.017 7.452 -6.058 1.00 91.62 189 ARG A N 1
ATOM 1465 C CA . ARG A 1 189 ? -8.231 8.254 -5.839 1.00 91.62 189 ARG A CA 1
ATOM 1466 C C . ARG A 1 189 ? -9.144 7.647 -4.777 1.00 91.62 189 ARG A C 1
ATOM 1468 O O . ARG A 1 189 ? -9.953 8.372 -4.213 1.00 91.62 189 ARG A O 1
ATOM 1475 N N . VAL A 1 190 ? -9.030 6.338 -4.555 1.00 88.75 190 VAL A N 1
ATOM 1476 C CA . VAL A 1 190 ? -9.921 5.582 -3.672 1.00 88.75 190 VAL A CA 1
ATOM 1477 C C . VAL A 1 190 ? -9.095 4.925 -2.574 1.00 88.75 190 VAL A C 1
ATOM 1479 O O . VAL A 1 190 ? -9.125 5.385 -1.439 1.00 88.75 190 VAL A O 1
ATOM 1482 N N . GLU A 1 191 ? -8.299 3.910 -2.911 1.00 90.19 191 GLU A N 1
ATOM 1483 C CA . GLU A 1 191 ? -7.512 3.159 -1.928 1.00 90.19 191 GLU A CA 1
ATOM 1484 C C . GLU A 1 191 ? -6.348 2.376 -2.552 1.00 90.19 191 GLU A C 1
ATOM 1486 O O . GLU A 1 191 ? -6.194 2.326 -3.777 1.00 90.19 191 GLU A O 1
ATOM 1491 N N . VAL A 1 192 ? -5.539 1.765 -1.684 1.00 93.06 192 VAL A N 1
ATOM 1492 C CA . VAL A 1 192 ? -4.473 0.814 -2.020 1.00 93.06 192 VAL A CA 1
ATOM 1493 C C . VAL A 1 192 ? -4.905 -0.567 -1.529 1.00 93.06 192 VAL A C 1
ATOM 1495 O O . VAL A 1 192 ? -5.275 -0.710 -0.365 1.00 93.06 192 VAL A O 1
ATOM 1498 N N . ARG A 1 193 ? -4.853 -1.577 -2.404 1.00 92.00 193 ARG A N 1
ATOM 1499 C CA . ARG A 1 193 ? -5.272 -2.957 -2.109 1.00 92.00 193 ARG A CA 1
ATOM 1500 C C . ARG A 1 193 ? -4.101 -3.927 -2.272 1.00 92.00 193 ARG A C 1
ATOM 1502 O O . ARG A 1 193 ? -3.264 -3.737 -3.150 1.00 92.00 193 ARG A O 1
ATOM 1509 N N . SER A 1 194 ? -4.090 -4.976 -1.453 1.00 93.50 194 SER A N 1
ATOM 1510 C CA . SER A 1 194 ? -3.217 -6.146 -1.596 1.00 93.50 194 SER A CA 1
ATOM 1511 C C . SER A 1 194 ? -4.085 -7.331 -2.008 1.00 93.50 194 SER A C 1
ATOM 1513 O O . SER A 1 194 ? -4.978 -7.717 -1.253 1.00 93.50 194 SER A O 1
ATOM 1515 N N . MET A 1 195 ? -3.854 -7.862 -3.207 1.00 92.69 195 MET A N 1
ATOM 1516 C CA . MET A 1 195 ? -4.642 -8.940 -3.810 1.00 92.69 195 MET A CA 1
ATOM 1517 C C . MET A 1 195 ? -3.749 -10.144 -4.118 1.00 92.69 195 MET A C 1
ATOM 1519 O O . MET A 1 195 ? -2.524 -10.025 -4.176 1.00 92.69 195 MET A O 1
ATOM 1523 N N . ASP A 1 196 ? -4.358 -11.307 -4.312 1.00 90.38 196 ASP A N 1
ATOM 1524 C CA . ASP A 1 196 ? -3.678 -12.482 -4.846 1.00 90.38 196 ASP A CA 1
ATOM 1525 C C . ASP A 1 196 ? -3.303 -12.325 -6.330 1.00 90.38 196 ASP A C 1
ATOM 1527 O O . ASP A 1 196 ? -3.584 -11.308 -6.963 1.00 90.38 196 ASP A O 1
ATOM 1531 N N . VAL A 1 197 ? -2.633 -13.340 -6.887 1.00 88.25 197 VAL A N 1
ATOM 1532 C CA . VAL A 1 197 ? -2.127 -13.308 -8.271 1.00 88.25 197 VAL A CA 1
ATOM 1533 C C . VAL A 1 197 ? -3.234 -13.163 -9.319 1.00 88.25 197 VAL A C 1
ATOM 1535 O O . VAL A 1 197 ? -2.985 -12.608 -10.387 1.00 88.25 197 VAL A O 1
ATOM 1538 N N . ASN A 1 198 ? -4.446 -13.624 -9.011 1.00 90.50 198 ASN A N 1
ATOM 1539 C CA . ASN A 1 198 ? -5.586 -13.545 -9.921 1.00 90.50 198 ASN A CA 1
ATOM 1540 C C . ASN A 1 198 ? -6.382 -12.246 -9.737 1.00 90.50 198 ASN A C 1
ATOM 1542 O O . ASN A 1 198 ? -7.175 -11.885 -10.601 1.00 90.50 198 ASN A O 1
ATOM 1546 N N . GLY A 1 199 ? -6.141 -11.513 -8.645 1.00 90.69 199 GLY A N 1
ATOM 1547 C CA . GLY A 1 199 ? -6.891 -10.311 -8.300 1.00 90.69 199 GLY A CA 1
ATOM 1548 C C . GLY A 1 199 ? -8.256 -10.605 -7.676 1.00 90.69 199 GLY A C 1
ATOM 1549 O O . GLY A 1 199 ? -9.064 -9.687 -7.553 1.00 90.69 199 GLY A O 1
ATOM 1550 N N . ASP A 1 200 ? -8.508 -11.849 -7.268 1.00 89.38 200 ASP A N 1
ATOM 1551 C CA . ASP A 1 200 ? -9.822 -12.310 -6.812 1.00 89.38 200 ASP A CA 1
ATOM 1552 C C . ASP A 1 200 ? -9.979 -12.178 -5.295 1.00 89.38 200 ASP A C 1
ATOM 1554 O O . ASP A 1 200 ? -11.068 -11.895 -4.795 1.00 89.38 200 ASP A O 1
ATOM 1558 N N . ASN A 1 201 ? -8.885 -12.357 -4.547 1.00 89.00 201 ASN A N 1
ATOM 1559 C CA . ASN A 1 201 ? -8.914 -12.385 -3.086 1.00 89.00 201 ASN A CA 1
ATOM 1560 C C . ASN A 1 201 ? -7.951 -11.370 -2.475 1.00 89.00 201 ASN A C 1
ATOM 1562 O O . ASN A 1 201 ? -6.802 -11.247 -2.901 1.00 89.00 201 ASN A O 1
ATOM 1566 N N . TYR A 1 202 ? -8.394 -10.691 -1.416 1.00 88.94 202 TYR A N 1
ATOM 1567 C CA . TYR A 1 202 ? -7.524 -9.843 -0.604 1.00 88.94 202 TYR A CA 1
ATOM 1568 C C . TYR A 1 202 ? -6.472 -10.671 0.140 1.00 88.94 202 TYR A C 1
ATOM 1570 O O . TYR A 1 202 ? -6.747 -11.770 0.623 1.00 88.94 202 TYR A O 1
ATOM 1578 N N . ARG A 1 203 ? -5.266 -10.115 0.288 1.00 90.31 203 ARG A N 1
ATOM 1579 C CA . ARG A 1 203 ? -4.162 -10.722 1.042 1.00 90.31 203 ARG A CA 1
ATOM 1580 C C . ARG A 1 203 ? -3.678 -9.789 2.146 1.00 90.31 203 ARG A C 1
ATOM 1582 O O . ARG A 1 203 ? -3.640 -8.569 1.983 1.00 90.31 203 ARG A O 1
ATOM 1589 N N . ALA A 1 204 ? -3.291 -10.375 3.277 1.00 91.06 204 ALA A N 1
ATOM 1590 C CA . ALA A 1 204 ? -2.859 -9.630 4.453 1.00 91.06 204 ALA A CA 1
ATOM 1591 C C . ALA A 1 204 ? -1.624 -8.758 4.168 1.00 91.06 204 ALA A C 1
ATOM 1593 O O . ALA A 1 204 ? -0.679 -9.191 3.510 1.00 91.06 204 ALA A O 1
ATOM 1594 N N . MET A 1 205 ? -1.611 -7.547 4.728 1.00 94.25 205 MET A N 1
ATOM 1595 C CA . MET A 1 205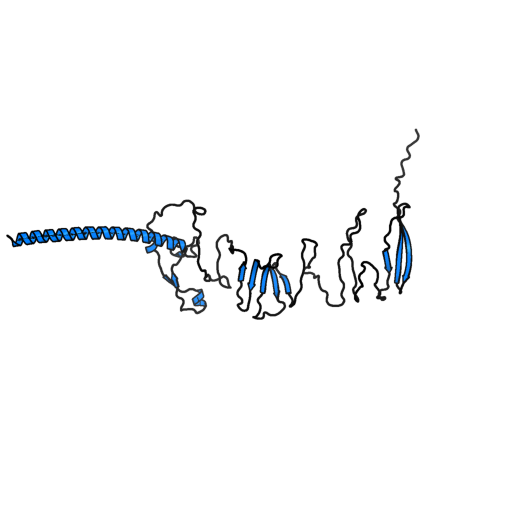 ? -0.442 -6.666 4.745 1.00 94.25 205 MET A CA 1
ATOM 1596 C C . MET A 1 205 ? 0.179 -6.669 6.140 1.00 94.25 205 MET A C 1
ATOM 1598 O O . MET A 1 205 ? -0.526 -6.520 7.138 1.00 94.25 205 MET A O 1
ATOM 1602 N N . ARG A 1 206 ? 1.504 -6.821 6.216 1.00 94.31 206 ARG A N 1
ATOM 1603 C CA . ARG A 1 206 ? 2.260 -6.747 7.472 1.00 94.31 206 ARG A CA 1
ATOM 1604 C C . ARG A 1 206 ? 3.042 -5.441 7.517 1.00 94.31 206 ARG A C 1
ATOM 1606 O O . ARG A 1 206 ? 3.767 -5.123 6.580 1.00 94.31 206 ARG A O 1
ATOM 1613 N N . ALA A 1 207 ? 2.905 -4.715 8.616 1.00 95.06 207 ALA A N 1
ATOM 1614 C CA . ALA A 1 207 ? 3.632 -3.486 8.896 1.00 95.06 207 ALA A CA 1
ATOM 1615 C C . ALA A 1 207 ? 3.935 -3.418 10.396 1.00 95.06 207 ALA A C 1
ATOM 1617 O O . ALA A 1 207 ? 3.236 -4.040 11.196 1.00 95.06 207 ALA A O 1
ATOM 1618 N N . SER A 1 208 ? 4.948 -2.644 10.784 1.00 96.50 208 SER A N 1
ATOM 1619 C CA . SER A 1 208 ? 5.198 -2.348 12.200 1.00 96.50 208 SER A CA 1
ATOM 1620 C C . SER A 1 208 ? 4.062 -1.526 12.819 1.00 96.50 208 SER A C 1
ATOM 1622 O O . SER A 1 208 ? 3.759 -1.697 13.996 1.00 96.50 208 SER A O 1
ATOM 1624 N N . ALA A 1 209 ? 3.420 -0.657 12.028 1.00 94.44 209 ALA A N 1
ATOM 1625 C CA . ALA A 1 209 ? 2.253 0.123 12.425 1.00 94.44 209 ALA A CA 1
ATOM 1626 C C . ALA A 1 209 ? 1.436 0.600 11.210 1.00 94.44 209 ALA A C 1
ATOM 1628 O O . ALA A 1 209 ? 1.991 0.887 10.149 1.00 94.44 209 ALA A O 1
ATOM 1629 N N . PHE A 1 210 ? 0.122 0.767 11.404 1.00 92.31 210 PHE A N 1
ATOM 1630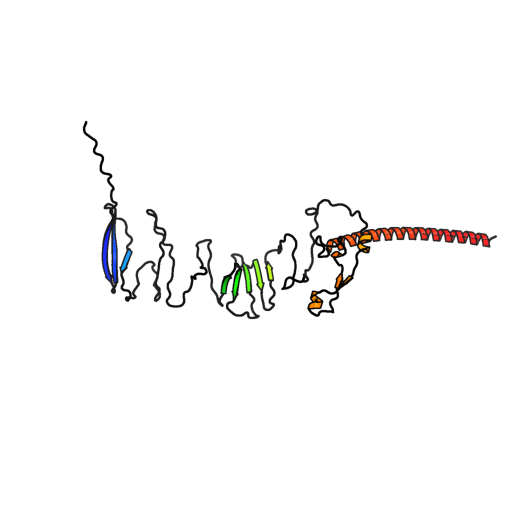 C CA . PHE A 1 210 ? -0.778 1.454 10.471 1.00 92.31 210 PHE A CA 1
ATOM 1631 C C . PHE A 1 210 ? -1.192 2.810 11.053 1.00 92.31 210 PHE A C 1
ATOM 1633 O O . PHE A 1 210 ? -2.146 2.919 11.825 1.00 92.31 210 PHE A O 1
ATOM 1640 N N . ASN A 1 211 ? -0.460 3.862 10.687 1.00 93.31 211 ASN A N 1
ATOM 1641 C CA . ASN A 1 211 ? -0.677 5.203 11.226 1.00 93.31 211 ASN A CA 1
ATOM 1642 C C . ASN A 1 211 ? -1.773 5.939 10.445 1.00 93.31 211 ASN A C 1
ATOM 1644 O O . ASN A 1 211 ? -1.581 6.328 9.294 1.00 93.31 211 ASN A O 1
ATOM 1648 N N . THR A 1 212 ? -2.924 6.163 11.081 1.00 91.75 212 THR A N 1
ATOM 1649 C CA . THR A 1 212 ? -4.026 6.928 10.478 1.00 91.75 212 THR A CA 1
ATOM 1650 C C . THR A 1 212 ? -3.832 8.422 10.731 1.00 91.75 212 THR A C 1
ATOM 1652 O O . THR A 1 212 ? -3.833 8.867 11.878 1.00 91.75 212 THR A O 1
ATOM 1655 N N . SER A 1 213 ? -3.705 9.221 9.667 1.00 92.44 213 SER A N 1
ATOM 1656 C CA . SER A 1 213 ? -3.628 10.681 9.795 1.00 92.44 213 SER A CA 1
ATOM 1657 C C . SER A 1 213 ? -4.932 11.249 10.365 1.00 92.44 213 SER A C 1
ATOM 1659 O O . SER A 1 213 ? -6.024 11.011 9.849 1.00 92.44 213 SER A O 1
ATOM 1661 N N . SER A 1 214 ? -4.829 12.025 11.442 1.00 93.38 214 SER A N 1
ATOM 1662 C CA . SER A 1 214 ? -5.969 12.661 12.098 1.00 93.38 214 SER A CA 1
ATOM 1663 C C . SER A 1 214 ? -5.580 14.057 12.574 1.00 93.38 214 SER A C 1
ATOM 1665 O O . SER A 1 214 ? -5.040 14.223 13.661 1.00 93.38 214 SER A O 1
ATOM 1667 N N . SER A 1 215 ? -5.875 15.073 11.763 1.00 96.44 215 SER A N 1
ATOM 1668 C CA . SER A 1 215 ? -5.574 16.476 12.066 1.00 96.44 215 SER A CA 1
ATOM 1669 C C . SER A 1 215 ? -6.729 17.389 11.663 1.00 96.44 215 SER A C 1
ATOM 1671 O O . SER A 1 215 ? -7.447 17.097 10.706 1.00 96.44 215 SER A O 1
ATOM 1673 N N . ARG A 1 216 ? -6.876 18.524 12.359 1.00 96.75 216 ARG A N 1
ATOM 1674 C CA . ARG A 1 216 ? -7.816 19.605 12.000 1.00 96.75 216 ARG A CA 1
ATOM 1675 C C . ARG A 1 216 ? -7.492 20.251 10.650 1.00 96.75 216 ARG A C 1
ATOM 1677 O O . ARG A 1 216 ? -8.370 20.853 10.056 1.00 96.75 216 ARG A O 1
ATOM 1684 N N . ILE A 1 217 ? -6.271 20.071 10.139 1.00 97.50 217 ILE A N 1
ATOM 1685 C CA . ILE A 1 217 ? -5.907 20.472 8.771 1.00 97.50 217 ILE A CA 1
ATOM 1686 C C . ILE A 1 217 ? -6.756 19.709 7.739 1.00 97.50 217 ILE A C 1
ATOM 1688 O O . ILE A 1 217 ? -7.153 20.273 6.726 1.00 97.50 217 ILE A O 1
ATOM 1692 N N . TYR A 1 218 ? -7.069 18.438 8.012 1.00 95.25 218 TYR A N 1
ATOM 1693 C CA . TYR A 1 218 ? -7.807 17.557 7.099 1.00 95.25 218 TYR A CA 1
ATOM 1694 C C . TYR A 1 218 ? -9.276 17.354 7.501 1.00 95.25 218 TYR A C 1
ATOM 1696 O O . TYR A 1 218 ? -10.025 16.696 6.783 1.00 95.25 218 TYR A O 1
ATOM 1704 N N . LYS A 1 219 ? -9.694 17.867 8.664 1.00 96.94 219 LYS A N 1
ATOM 1705 C CA . LYS A 1 219 ? -11.017 17.626 9.256 1.00 96.94 219 LYS A CA 1
ATOM 1706 C C . LYS A 1 219 ? -11.722 18.947 9.543 1.00 96.94 219 LYS A C 1
ATOM 1708 O O . LYS A 1 219 ? -11.184 19.802 10.236 1.00 96.94 219 LYS A O 1
ATOM 1713 N N . THR A 1 220 ? -12.964 19.065 9.088 1.00 97.75 220 THR A N 1
ATOM 1714 C CA . THR A 1 220 ? -13.851 20.208 9.355 1.00 97.75 220 THR A CA 1
ATOM 1715 C C . THR A 1 220 ? -15.150 19.742 10.024 1.00 97.75 220 THR A C 1
ATOM 1717 O O . THR A 1 220 ? -15.348 18.542 10.208 1.00 97.75 220 THR A O 1
ATOM 1720 N N . ASN A 1 221 ? -16.029 20.671 10.416 1.00 96.88 221 ASN A N 1
ATOM 1721 C CA . ASN A 1 221 ? -17.332 20.390 11.040 1.00 96.88 221 ASN A CA 1
ATOM 1722 C C . ASN A 1 221 ? -17.258 19.486 12.288 1.00 96.88 221 ASN A C 1
ATOM 1724 O O . ASN A 1 221 ? -18.126 18.645 12.517 1.00 96.88 221 ASN A O 1
ATOM 1728 N N . ILE A 1 222 ? -16.214 19.657 13.102 1.00 97.19 222 ILE A N 1
ATOM 1729 C CA . ILE A 1 222 ? -15.954 18.831 14.287 1.00 97.19 222 ILE A CA 1
ATOM 1730 C C . ILE A 1 222 ? -16.966 19.177 15.388 1.00 97.19 222 ILE A C 1
ATOM 1732 O O . ILE A 1 222 ? -17.018 20.316 15.848 1.00 97.19 222 ILE A O 1
ATOM 1736 N N . LYS A 1 223 ? -17.750 18.182 15.811 1.00 96.50 223 LYS A N 1
ATOM 1737 C CA . LYS A 1 223 ? -18.776 18.275 16.860 1.00 96.50 223 LYS A CA 1
ATOM 1738 C C . LYS A 1 223 ? -18.607 17.130 17.857 1.00 96.50 223 LYS A C 1
ATOM 1740 O O . LYS A 1 223 ? -18.032 16.098 17.515 1.00 96.50 223 LYS A O 1
ATOM 1745 N N . ASN A 1 224 ? -19.133 17.310 19.066 1.00 95.19 224 ASN A N 1
ATOM 1746 C CA . ASN A 1 224 ? -19.209 16.234 20.053 1.00 95.19 224 ASN A CA 1
ATOM 1747 C C . ASN A 1 224 ? -20.145 15.119 19.567 1.00 95.19 224 ASN A C 1
ATOM 1749 O O . ASN A 1 224 ? -21.095 15.379 18.823 1.00 95.19 224 ASN A O 1
ATOM 1753 N N . LEU A 1 225 ? -19.877 13.887 20.003 1.00 94.56 225 LEU A N 1
ATOM 1754 C CA . LEU A 1 225 ? -20.745 12.746 19.733 1.00 94.56 225 LEU A CA 1
ATOM 1755 C C . LEU A 1 225 ? -22.099 12.958 20.426 1.00 94.56 225 LEU A C 1
ATOM 1757 O O . LEU A 1 225 ? -22.136 13.290 21.607 1.00 94.56 225 LEU A O 1
ATOM 1761 N N . THR A 1 226 ? -23.202 12.788 19.698 1.00 93.69 226 THR A N 1
ATOM 1762 C CA . THR A 1 226 ? -24.557 13.069 20.212 1.00 93.69 226 THR A CA 1
ATOM 1763 C C . THR A 1 226 ? -25.378 11.821 20.524 1.00 93.69 226 THR A C 1
ATOM 1765 O O . THR A 1 226 ? -26.440 11.933 21.130 1.00 93.69 226 THR A O 1
ATOM 1768 N N . PHE A 1 227 ? -24.922 10.639 20.110 1.00 93.06 227 PHE A N 1
ATOM 1769 C CA . PHE A 1 227 ? -25.614 9.372 20.343 1.00 93.06 227 PHE A CA 1
ATOM 1770 C C . PHE A 1 227 ? -24.914 8.532 21.418 1.00 93.06 227 PHE A C 1
ATOM 1772 O O . PHE A 1 227 ? -23.727 8.708 21.689 1.00 93.06 227 PHE A O 1
ATOM 1779 N N . ASP A 1 228 ? -25.649 7.580 21.997 1.00 94.56 228 ASP A N 1
ATOM 1780 C CA . ASP A 1 228 ? -25.124 6.627 22.980 1.00 94.56 228 ASP A CA 1
ATOM 1781 C C . ASP A 1 228 ? -24.223 5.585 22.293 1.00 94.56 228 ASP A C 1
ATOM 1783 O O . ASP A 1 228 ? -24.706 4.635 21.665 1.00 94.56 228 ASP A O 1
ATOM 1787 N N . ALA A 1 229 ? -22.906 5.777 22.400 1.00 96.25 229 ALA A N 1
ATOM 1788 C CA . ALA A 1 229 ? -21.911 4.874 21.827 1.00 96.25 229 ALA A CA 1
ATOM 1789 C C . ALA A 1 229 ? -21.972 3.464 22.430 1.00 96.25 229 ALA A C 1
ATOM 1791 O O . ALA A 1 229 ? -21.788 2.491 21.701 1.00 96.25 229 ALA A O 1
ATOM 1792 N N . LEU A 1 230 ? -22.288 3.331 23.723 1.00 96.62 230 LEU A N 1
ATOM 1793 C CA . LEU A 1 230 ? -22.408 2.030 24.381 1.00 96.62 230 LEU A CA 1
ATOM 1794 C C . LEU A 1 230 ? -23.575 1.234 23.790 1.00 96.62 230 LEU A C 1
ATOM 1796 O O . LEU A 1 230 ? -23.429 0.049 23.498 1.00 96.62 230 LEU A O 1
ATOM 1800 N N . LYS A 1 231 ? -24.710 1.894 23.526 1.00 95.75 231 LYS A N 1
ATOM 1801 C CA . LYS A 1 231 ? -25.833 1.259 22.823 1.00 95.75 231 LYS A CA 1
ATOM 1802 C C . LYS A 1 231 ? -25.432 0.779 21.426 1.00 95.75 231 LYS A C 1
ATOM 1804 O O . LYS A 1 231 ? -25.853 -0.304 21.036 1.00 95.75 231 LYS A O 1
ATOM 1809 N N . GLN A 1 232 ? -24.636 1.556 20.689 1.00 94.44 232 GLN A N 1
ATOM 1810 C CA . GLN A 1 232 ? -24.172 1.160 19.353 1.00 94.44 232 GLN A CA 1
ATOM 1811 C C . GLN A 1 232 ? -23.219 -0.038 19.405 1.00 94.44 232 GLN A C 1
ATOM 1813 O O . GLN A 1 232 ? -23.392 -0.982 18.641 1.00 94.44 232 GLN A O 1
ATOM 1818 N N . VAL A 1 233 ? -22.251 -0.035 20.327 1.00 96.00 233 VAL A N 1
ATOM 1819 C CA . VAL A 1 233 ? -21.308 -1.152 20.501 1.00 96.00 233 VAL A CA 1
ATOM 1820 C C . VAL A 1 233 ? -22.043 -2.435 20.897 1.00 96.00 233 VAL A C 1
ATOM 1822 O O . VAL A 1 233 ? -21.779 -3.485 20.321 1.00 96.00 233 VAL A O 1
ATOM 1825 N N . ASN A 1 234 ? -23.036 -2.351 21.786 1.00 95.12 234 ASN A N 1
ATOM 1826 C CA . ASN A 1 234 ? -23.849 -3.504 22.195 1.00 95.12 234 ASN A CA 1
ATOM 1827 C C . ASN A 1 234 ? -24.716 -4.092 21.066 1.00 95.12 234 ASN A C 1
ATOM 1829 O O . ASN A 1 234 ? -25.231 -5.198 21.205 1.00 95.12 234 ASN A O 1
ATOM 1833 N N . GLN A 1 235 ? -24.913 -3.356 19.970 1.00 94.06 235 GLN A N 1
ATOM 1834 C CA . GLN A 1 235 ? -25.624 -3.829 18.780 1.00 94.06 235 GLN A CA 1
ATOM 1835 C C . GLN A 1 235 ? -24.689 -4.488 17.756 1.00 94.06 235 GLN A C 1
ATOM 1837 O O . GLN A 1 235 ? -25.172 -5.042 16.769 1.00 94.06 235 GLN A O 1
ATOM 1842 N N . LEU A 1 236 ? -23.367 -4.424 17.951 1.00 95.56 236 LEU A N 1
ATOM 1843 C CA . LEU A 1 236 ? -22.416 -5.072 17.056 1.00 95.56 236 LEU A CA 1
ATOM 1844 C C . LEU A 1 236 ? -22.465 -6.589 17.242 1.00 95.56 236 LEU A C 1
ATOM 1846 O O . LEU A 1 236 ? -22.332 -7.105 18.351 1.00 95.56 236 LEU A O 1
ATOM 1850 N N . LYS A 1 237 ? -22.611 -7.309 16.131 1.00 96.38 237 LYS A N 1
ATOM 1851 C CA . LYS A 1 237 ? -22.602 -8.768 16.101 1.00 96.38 237 LYS A CA 1
ATOM 1852 C C . LYS A 1 237 ? -21.197 -9.257 15.759 1.00 96.38 237 LYS A C 1
ATOM 1854 O O . LYS A 1 237 ? -20.724 -9.068 14.641 1.00 96.38 237 LYS A O 1
ATOM 1859 N N . VAL A 1 238 ? -20.535 -9.874 16.734 1.00 96.62 238 VAL A N 1
ATOM 1860 C CA . VAL A 1 238 ? -19.271 -10.589 16.516 1.00 96.62 238 VAL A CA 1
ATOM 1861 C C . VAL A 1 238 ? -19.600 -11.994 16.030 1.00 96.62 238 VAL A C 1
ATOM 1863 O O . VAL A 1 238 ? -20.446 -12.672 16.615 1.00 96.62 238 VAL A O 1
ATOM 1866 N N . VAL A 1 239 ? -18.949 -12.422 14.956 1.00 97.56 239 VAL A N 1
ATOM 1867 C CA . VAL A 1 239 ? -19.158 -13.735 14.345 1.00 97.56 239 VAL A CA 1
ATOM 1868 C C . VAL A 1 239 ? -17.836 -14.456 14.144 1.00 97.56 239 VAL A C 1
ATOM 1870 O O . VAL A 1 239 ? -16.782 -13.833 14.003 1.00 97.56 239 VAL A O 1
ATOM 1873 N N . GLU A 1 240 ? -17.918 -15.778 14.084 1.00 97.75 240 GLU A N 1
ATOM 1874 C CA . GLU A 1 240 ? -16.844 -16.615 13.571 1.00 97.75 240 GLU A CA 1
ATOM 1875 C C . GLU A 1 240 ? -17.135 -16.998 12.124 1.00 97.75 240 GLU A C 1
ATOM 1877 O O . GLU A 1 240 ? -18.287 -17.266 11.770 1.00 97.75 240 GLU A O 1
ATOM 1882 N N . TYR A 1 241 ? -16.103 -17.053 11.292 1.00 96.31 241 TYR A N 1
ATOM 1883 C CA . TYR A 1 241 ? -16.253 -17.391 9.882 1.00 96.31 241 TYR A CA 1
ATOM 1884 C C . TYR A 1 241 ? -14.977 -18.003 9.310 1.00 96.31 241 TYR A C 1
ATOM 1886 O O . TYR A 1 241 ? -13.883 -17.812 9.836 1.00 96.31 241 TYR A O 1
ATOM 1894 N N . ASP A 1 242 ? -15.131 -18.715 8.200 1.00 96.12 242 ASP A N 1
ATOM 1895 C CA . ASP A 1 242 ? -14.026 -19.225 7.397 1.00 96.12 242 ASP A CA 1
ATOM 1896 C C . ASP A 1 242 ? -13.894 -18.370 6.130 1.00 96.12 242 ASP A C 1
ATOM 1898 O O . ASP A 1 242 ? -14.894 -17.933 5.547 1.00 96.12 242 ASP A O 1
ATOM 1902 N N . LEU A 1 243 ? -12.663 -18.109 5.691 1.00 93.62 243 LEU A N 1
ATOM 1903 C CA . LEU A 1 243 ? -12.436 -17.419 4.425 1.00 93.62 243 LEU A CA 1
ATOM 1904 C C . LEU A 1 243 ? -12.724 -18.374 3.267 1.00 93.62 243 LEU A C 1
ATOM 1906 O O . LEU A 1 243 ? -12.223 -19.495 3.230 1.00 93.62 243 LEU A O 1
ATOM 1910 N N . LYS A 1 244 ? -13.484 -17.913 2.267 1.00 92.75 244 LYS A N 1
ATOM 1911 C CA . LYS A 1 244 ? -13.748 -18.709 1.056 1.00 92.75 244 LYS A CA 1
ATOM 1912 C C . LYS A 1 244 ? -12.454 -19.132 0.351 1.00 92.75 244 LYS A C 1
ATOM 1914 O O . LYS A 1 244 ? -12.385 -20.256 -0.134 1.00 92.75 244 LYS A O 1
ATOM 1919 N N . ALA A 1 245 ? -11.450 -18.250 0.325 1.00 90.19 245 ALA A N 1
ATOM 1920 C CA . ALA A 1 245 ? -10.131 -18.538 -0.238 1.00 90.19 245 ALA A CA 1
ATOM 1921 C C . ALA A 1 245 ? -9.434 -19.693 0.500 1.00 90.19 245 ALA A C 1
ATOM 1923 O O . ALA A 1 245 ? -8.962 -20.624 -0.142 1.00 90.19 245 ALA A O 1
ATOM 1924 N N . ASP A 1 246 ? -9.460 -19.687 1.835 1.00 92.00 246 ASP A N 1
ATOM 1925 C CA . ASP A 1 246 ? -8.864 -20.747 2.656 1.00 92.00 246 ASP A CA 1
ATOM 1926 C C . ASP A 1 246 ? -9.548 -22.095 2.403 1.00 92.00 246 ASP A C 1
ATOM 1928 O O . ASP A 1 246 ? -8.877 -23.097 2.164 1.00 92.00 246 ASP A O 1
ATOM 1932 N N . LEU A 1 247 ? -10.885 -22.118 2.362 1.00 93.56 247 LEU A N 1
ATOM 1933 C CA . LEU A 1 247 ? -11.639 -23.339 2.065 1.00 93.56 247 LEU A CA 1
ATOM 1934 C C . LEU A 1 247 ? -11.339 -23.878 0.658 1.00 93.56 247 LEU A C 1
ATOM 1936 O O . LEU A 1 247 ? -11.227 -25.091 0.481 1.00 93.56 247 LEU A O 1
ATOM 1940 N N . ALA A 1 248 ? -11.184 -22.994 -0.333 1.00 90.81 248 ALA A N 1
ATOM 1941 C CA . ALA A 1 248 ? -10.814 -23.374 -1.696 1.00 90.81 248 ALA A CA 1
ATOM 1942 C C . ALA A 1 248 ? -9.383 -23.940 -1.785 1.00 90.81 248 ALA A C 1
ATOM 1944 O O . ALA A 1 248 ? -9.124 -24.820 -2.602 1.00 90.81 248 ALA A O 1
ATOM 1945 N N . GLU A 1 249 ? -8.476 -23.477 -0.921 1.00 89.81 249 GLU A N 1
ATOM 1946 C CA . GLU A 1 249 ? -7.101 -23.976 -0.789 1.00 89.81 249 GLU A CA 1
ATOM 1947 C C . GLU A 1 249 ? -6.990 -25.204 0.152 1.00 89.81 249 GLU A C 1
ATOM 1949 O O . GLU A 1 249 ? -5.898 -25.734 0.355 1.00 89.81 249 GLU A O 1
ATOM 1954 N N . GLY A 1 250 ? -8.105 -25.701 0.709 1.00 93.88 250 GLY A N 1
ATOM 1955 C CA . GLY A 1 250 ? -8.134 -26.865 1.607 1.00 93.88 250 GLY A CA 1
ATOM 1956 C C . GLY A 1 250 ? -7.669 -26.577 3.041 1.00 93.88 250 GLY A C 1
ATOM 1957 O O . GLY A 1 250 ? -7.292 -27.495 3.772 1.00 93.88 250 GLY A O 1
ATOM 1958 N N . ILE A 1 251 ? -7.683 -25.309 3.454 1.00 93.06 251 ILE A N 1
ATOM 1959 C CA . ILE A 1 251 ? -7.282 -24.847 4.784 1.00 93.06 251 ILE A CA 1
ATOM 1960 C C . ILE A 1 251 ? -8.527 -24.750 5.674 1.00 93.06 251 ILE A C 1
ATOM 1962 O O . ILE A 1 251 ? -9.355 -23.856 5.521 1.00 93.06 251 ILE A O 1
ATOM 1966 N N . PHE A 1 252 ? -8.640 -25.655 6.651 1.00 93.88 252 PHE A N 1
ATOM 1967 C CA . PHE A 1 252 ? -9.783 -25.724 7.582 1.00 93.88 252 PHE A CA 1
ATOM 1968 C C . PHE A 1 252 ? -9.436 -25.317 9.021 1.00 93.88 252 PHE A C 1
ATOM 1970 O O . PHE A 1 252 ? -10.281 -25.360 9.909 1.00 93.88 252 PHE A O 1
ATOM 1977 N N . THR A 1 253 ? -8.180 -24.949 9.278 1.00 93.38 253 THR A N 1
ATOM 1978 C CA . THR A 1 253 ? -7.665 -24.660 10.628 1.00 93.38 253 THR A CA 1
ATOM 1979 C C . THR A 1 253 ? -7.527 -23.165 10.917 1.00 93.38 253 THR A C 1
ATOM 1981 O O . THR A 1 253 ? -6.955 -22.800 11.940 1.00 93.38 253 THR A O 1
ATOM 1984 N N . ASN A 1 254 ? -8.011 -22.296 10.025 1.00 91.50 254 ASN A N 1
ATOM 1985 C CA . ASN A 1 254 ? -7.823 -20.844 10.097 1.00 91.50 254 ASN A CA 1
ATOM 1986 C C . ASN A 1 254 ? -9.148 -20.085 10.2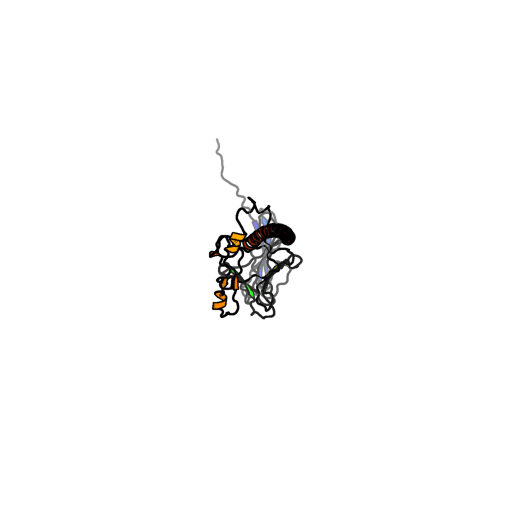88 1.00 91.50 254 ASN A C 1
ATOM 1988 O O . ASN A 1 254 ? -9.437 -19.110 9.591 1.00 91.50 254 ASN A O 1
ATOM 1992 N N . ARG A 1 255 ? -9.971 -20.541 11.236 1.00 95.00 255 ARG A N 1
ATOM 1993 C CA . ARG A 1 255 ? -11.245 -19.891 11.557 1.00 95.00 255 ARG A CA 1
ATOM 1994 C C . ARG A 1 255 ? -11.000 -18.489 12.117 1.00 95.00 255 ARG A C 1
ATOM 1996 O O . ARG A 1 255 ? -10.200 -18.307 13.034 1.00 95.00 255 ARG A O 1
ATOM 2003 N N . GLN A 1 256 ? -11.680 -17.502 11.550 1.00 95.31 256 GLN A N 1
ATOM 2004 C CA . GLN A 1 256 ? -11.552 -16.092 11.903 1.00 95.31 256 GLN A CA 1
ATOM 2005 C C . GLN A 1 256 ? -12.651 -15.668 12.875 1.00 95.31 256 GLN A C 1
ATOM 2007 O O . GLN A 1 256 ? -13.735 -16.249 12.896 1.00 95.31 256 GLN A O 1
ATOM 2012 N N . VAL A 1 257 ? -12.386 -14.599 13.626 1.00 97.25 257 VAL A N 1
ATOM 2013 C CA . VAL A 1 257 ? -13.371 -13.904 14.463 1.00 97.25 257 VAL A CA 1
ATOM 2014 C C . VAL A 1 257 ? -13.405 -12.442 14.044 1.00 97.25 257 VAL A C 1
ATOM 2016 O O . VAL A 1 257 ? -12.359 -11.806 13.908 1.00 97.25 257 VAL A O 1
ATOM 2019 N N . GLY A 1 258 ? -14.593 -11.884 13.834 1.00 96.25 258 GLY A N 1
ATOM 2020 C CA . GLY A 1 258 ? -14.711 -10.488 13.429 1.00 96.25 258 GLY A CA 1
ATOM 2021 C C . GLY A 1 258 ? -16.143 -10.026 13.212 1.00 96.25 258 GLY A C 1
ATOM 2022 O O . GLY A 1 258 ? -17.073 -10.507 13.855 1.00 96.25 258 GLY A O 1
ATOM 2023 N N . PHE A 1 259 ? -16.297 -9.066 12.305 1.00 96.94 259 PHE A N 1
ATOM 2024 C CA . PHE A 1 259 ? -17.568 -8.431 11.964 1.00 96.94 259 PHE A CA 1
ATOM 2025 C C . PHE A 1 259 ? -17.863 -8.598 10.474 1.00 96.94 259 PHE A C 1
ATOM 2027 O O . PHE A 1 259 ? -16.936 -8.710 9.671 1.00 96.94 259 PHE A O 1
ATOM 2034 N N . ILE A 1 260 ? -19.144 -8.531 10.114 1.00 96.62 260 ILE A N 1
ATOM 2035 C CA . ILE A 1 260 ? -19.606 -8.442 8.726 1.00 96.62 260 ILE A CA 1
ATOM 2036 C C . ILE A 1 260 ? -19.952 -6.981 8.431 1.00 96.62 260 ILE A C 1
ATOM 2038 O O . ILE A 1 260 ? -20.802 -6.394 9.103 1.00 96.62 260 ILE A O 1
ATOM 2042 N N . SER A 1 261 ? -19.274 -6.365 7.463 1.00 96.19 261 SER A N 1
ATOM 2043 C CA . SER A 1 261 ? -19.420 -4.935 7.151 1.00 96.19 261 SER A CA 1
ATOM 2044 C C . SER A 1 261 ? -20.825 -4.566 6.681 1.00 96.19 261 SER A C 1
ATOM 2046 O O . SER A 1 261 ? -21.347 -3.508 7.034 1.00 96.19 261 SER A O 1
ATOM 2048 N N . GLU A 1 262 ? -21.470 -5.469 5.953 1.00 96.25 262 GLU A N 1
ATOM 2049 C CA . GLU A 1 262 ? -22.816 -5.332 5.411 1.00 96.25 262 GLU A CA 1
ATOM 2050 C C . GLU A 1 262 ? -23.889 -5.287 6.507 1.00 96.25 262 GLU A C 1
ATOM 2052 O O . GLU A 1 262 ? -24.964 -4.728 6.300 1.00 96.25 262 GLU A O 1
ATOM 2057 N N . GLU A 1 263 ? -23.602 -5.834 7.691 1.00 95.25 263 GLU A N 1
ATOM 2058 C CA . GLU A 1 263 ? -24.547 -5.860 8.808 1.00 95.25 263 GLU A CA 1
ATOM 2059 C C . GLU A 1 263 ? -24.554 -4.545 9.611 1.00 95.25 263 GLU A C 1
ATOM 2061 O O . GLU A 1 263 ? -25.502 -4.296 10.359 1.00 95.25 263 GLU A O 1
ATOM 2066 N N . ASN A 1 264 ? -23.530 -3.680 9.489 1.00 92.69 264 ASN A N 1
ATOM 2067 C CA . ASN A 1 264 ? -23.477 -2.438 10.265 1.00 92.69 264 ASN A CA 1
ATOM 2068 C C . ASN A 1 264 ? -22.669 -1.294 9.616 1.00 92.69 264 ASN A C 1
ATOM 2070 O O . ASN A 1 264 ? -21.439 -1.222 9.691 1.00 92.69 264 ASN A O 1
ATOM 2074 N N . MET A 1 265 ? -23.387 -0.292 9.099 1.00 92.75 265 MET A N 1
ATOM 2075 C CA . MET A 1 265 ? -22.795 0.887 8.449 1.00 92.75 265 MET A CA 1
ATOM 2076 C C . MET A 1 265 ? -21.983 1.812 9.378 1.00 92.75 265 MET A C 1
ATOM 2078 O O . MET A 1 265 ? -21.175 2.611 8.896 1.00 92.75 265 MET A O 1
ATOM 2082 N N . MET A 1 266 ? -22.176 1.743 10.702 1.00 92.44 266 MET A N 1
ATOM 2083 C CA . MET A 1 266 ? -21.470 2.617 11.652 1.00 92.44 266 MET A CA 1
ATOM 2084 C C . MET A 1 266 ? -19.994 2.253 11.765 1.00 92.44 266 MET A C 1
ATOM 2086 O O . MET A 1 266 ? -19.169 3.125 12.034 1.00 92.44 266 MET A O 1
ATOM 2090 N N . ILE A 1 267 ? -19.656 0.987 11.529 1.00 95.81 267 ILE A N 1
ATOM 2091 C CA . ILE A 1 267 ? -18.280 0.490 11.588 1.00 95.81 267 ILE A CA 1
ATOM 2092 C C . ILE A 1 267 ? -17.715 0.131 10.216 1.00 95.81 267 ILE A C 1
ATOM 2094 O O . ILE A 1 267 ? -16.514 -0.088 10.112 1.00 95.81 267 ILE A O 1
ATOM 2098 N N . ALA A 1 268 ? -18.529 0.115 9.163 1.00 96.00 268 ALA A N 1
ATOM 2099 C CA . ALA A 1 268 ? -18.082 -0.204 7.814 1.00 96.00 268 ALA A CA 1
ATOM 2100 C C . ALA A 1 268 ? -17.431 0.985 7.080 1.00 96.00 268 ALA A C 1
ATOM 2102 O O . ALA A 1 268 ? -17.569 2.162 7.456 1.00 96.00 268 ALA A O 1
ATOM 2103 N N . THR A 1 269 ? -16.712 0.678 6.004 1.00 93.19 269 THR A N 1
ATOM 2104 C CA . THR A 1 269 ? -16.357 1.620 4.939 1.00 93.19 269 THR A CA 1
ATOM 2105 C C . THR A 1 269 ? -17.608 2.090 4.191 1.00 93.19 269 THR A C 1
ATOM 2107 O O . THR A 1 269 ? -18.687 1.515 4.320 1.00 93.19 269 THR A O 1
ATOM 2110 N N . THR A 1 270 ? -17.492 3.185 3.435 1.00 90.88 270 THR A N 1
ATOM 2111 C CA . THR A 1 270 ? -18.634 3.799 2.729 1.00 90.88 270 THR A CA 1
ATOM 2112 C C . THR A 1 270 ? -19.285 2.853 1.719 1.00 90.88 270 THR A C 1
ATOM 2114 O O . THR A 1 270 ? -20.493 2.905 1.523 1.00 90.88 270 THR A O 1
ATOM 2117 N N . ASP A 1 271 ? -18.491 1.993 1.091 1.00 91.62 271 ASP A N 1
ATOM 2118 C CA . ASP A 1 271 ? -18.924 0.973 0.134 1.00 91.62 271 ASP A CA 1
ATOM 2119 C C . ASP A 1 271 ? -19.375 -0.339 0.801 1.00 91.62 271 ASP A C 1
ATOM 2121 O O . ASP A 1 271 ? -19.715 -1.286 0.102 1.00 91.62 271 ASP A O 1
ATOM 2125 N N . MET A 1 272 ? -19.377 -0.398 2.139 1.00 93.44 272 MET A N 1
ATOM 2126 C CA . MET A 1 272 ? -19.762 -1.562 2.946 1.00 93.44 272 MET A CA 1
ATOM 2127 C C . MET A 1 272 ? -18.953 -2.841 2.678 1.00 93.44 272 MET A C 1
ATOM 2129 O O . MET A 1 272 ? -19.382 -3.919 3.076 1.00 93.44 272 MET A O 1
ATOM 2133 N N . SER A 1 273 ? -17.781 -2.730 2.047 1.00 91.44 273 SER A N 1
ATOM 2134 C CA . SER A 1 273 ? -16.946 -3.882 1.682 1.00 91.44 273 SER A CA 1
ATOM 2135 C C . SER A 1 273 ? -15.889 -4.240 2.734 1.00 91.44 273 SER A C 1
ATOM 2137 O O . SER A 1 273 ? -15.262 -5.296 2.648 1.00 91.44 273 SER A O 1
ATOM 2139 N N . ALA A 1 274 ? -15.663 -3.363 3.718 1.00 93.12 274 ALA A N 1
ATOM 2140 C CA . ALA A 1 274 ? -14.670 -3.565 4.762 1.00 93.12 274 ALA A CA 1
ATOM 2141 C C . ALA A 1 274 ? -15.067 -2.909 6.090 1.00 93.12 274 ALA A C 1
ATOM 2143 O O . ALA A 1 274 ? -15.899 -2.001 6.159 1.00 93.12 274 ALA A O 1
ATOM 2144 N N . ILE A 1 275 ? -14.421 -3.345 7.172 1.00 96.06 275 ILE A N 1
ATOM 2145 C CA . ILE A 1 275 ? -14.546 -2.732 8.497 1.00 96.06 275 ILE A CA 1
ATOM 2146 C C . ILE A 1 275 ? -13.537 -1.592 8.637 1.00 96.06 275 ILE A C 1
ATOM 2148 O O . ILE A 1 275 ? -12.331 -1.762 8.465 1.00 96.06 275 ILE A O 1
ATOM 2152 N N . ASN A 1 276 ? -14.023 -0.417 9.022 1.00 94.88 276 ASN A N 1
ATOM 2153 C CA . ASN A 1 276 ? -13.197 0.716 9.392 1.00 94.88 276 ASN A CA 1
ATOM 2154 C C . ASN A 1 276 ? -12.797 0.610 10.871 1.00 94.88 276 ASN A C 1
ATOM 2156 O O . ASN A 1 276 ? -13.527 1.032 11.771 1.00 94.88 276 ASN A O 1
ATOM 2160 N N . ILE A 1 277 ? -11.596 0.083 11.112 1.00 93.94 277 ILE A N 1
ATOM 2161 C CA . ILE A 1 277 ? -11.067 -0.122 12.466 1.00 93.94 277 ILE A CA 1
ATOM 2162 C C . ILE A 1 277 ? -11.003 1.181 13.280 1.00 93.94 277 ILE A C 1
ATOM 2164 O O . ILE A 1 277 ? -11.293 1.174 14.471 1.00 93.94 277 ILE A O 1
ATOM 2168 N N . TYR A 1 278 ? -10.719 2.324 12.642 1.00 94.56 278 TYR A N 1
ATOM 2169 C CA . TYR A 1 278 ? -10.666 3.617 13.326 1.00 94.56 278 TYR A CA 1
ATOM 2170 C C . TYR A 1 278 ? -12.039 4.026 13.880 1.00 94.56 278 TYR A C 1
ATOM 2172 O O . TYR A 1 278 ? -12.117 4.548 14.996 1.00 94.56 278 TYR A O 1
ATOM 2180 N N . LYS A 1 279 ? -13.131 3.742 13.151 1.00 95.50 279 LYS A N 1
ATOM 2181 C CA . LYS A 1 279 ? -14.501 3.935 13.657 1.00 95.50 279 LYS A CA 1
ATOM 2182 C C . LYS A 1 279 ? -14.791 3.009 14.839 1.00 95.50 279 LYS A C 1
ATOM 2184 O O . LYS A 1 279 ? -15.273 3.493 15.859 1.00 95.50 279 LYS A O 1
ATOM 2189 N N . VAL A 1 280 ? -14.455 1.719 14.728 1.00 96.44 280 VAL A N 1
ATOM 2190 C CA . VAL A 1 280 ? -14.655 0.725 15.803 1.00 96.44 280 VAL A CA 1
ATOM 2191 C C . VAL A 1 280 ? -13.938 1.153 17.081 1.00 96.44 280 VAL A C 1
ATOM 2193 O O . VAL A 1 280 ? -14.563 1.258 18.133 1.00 96.44 280 VAL A O 1
ATOM 2196 N N . THR A 1 281 ? -12.641 1.456 16.999 1.00 96.12 281 THR A N 1
ATOM 2197 C CA . THR A 1 281 ? -11.849 1.851 18.169 1.00 96.12 281 THR A CA 1
ATOM 2198 C C . THR A 1 281 ? -12.380 3.139 18.794 1.00 96.12 281 THR A C 1
ATOM 2200 O O . THR A 1 281 ? -12.518 3.201 20.011 1.00 96.12 281 THR A O 1
ATOM 2203 N N . SER A 1 282 ? -12.755 4.134 17.982 1.00 96.06 282 SER A N 1
ATOM 2204 C CA . SER A 1 282 ? -13.323 5.392 18.489 1.00 96.06 282 SER A CA 1
ATOM 2205 C C . SER A 1 282 ? -14.663 5.181 19.205 1.00 96.06 282 SER A C 1
ATOM 2207 O O . SER A 1 282 ? -14.898 5.775 20.258 1.00 96.06 282 SER A O 1
ATOM 2209 N N . LEU A 1 283 ? -15.533 4.319 18.663 1.00 96.81 283 LEU A N 1
ATOM 2210 C CA . LEU A 1 283 ? -16.801 3.947 19.299 1.00 96.81 283 LEU A CA 1
ATOM 2211 C C . LEU A 1 283 ? -16.571 3.206 20.616 1.00 96.81 283 LEU A C 1
ATOM 2213 O O . LEU A 1 283 ? -17.215 3.536 21.608 1.00 96.81 283 LEU A O 1
ATOM 2217 N N . ASN A 1 284 ? -15.625 2.267 20.648 1.00 97.31 284 ASN A N 1
ATOM 2218 C CA . ASN A 1 284 ? -15.269 1.547 21.868 1.00 97.31 284 ASN A CA 1
ATOM 2219 C C . ASN A 1 284 ? -14.736 2.498 22.946 1.00 97.31 284 ASN A C 1
ATOM 2221 O O . ASN A 1 284 ? -15.166 2.407 24.090 1.00 97.31 284 ASN A O 1
ATOM 2225 N N . THR A 1 285 ? -13.868 3.455 22.597 1.00 97.81 285 THR A N 1
ATOM 2226 C CA . THR A 1 285 ? -13.396 4.475 23.549 1.00 97.81 285 THR A CA 1
ATOM 2227 C C . THR A 1 285 ? -14.555 5.287 24.127 1.00 97.81 285 THR A C 1
ATOM 2229 O O . THR A 1 285 ? -14.633 5.453 25.342 1.00 97.81 285 THR A O 1
ATOM 2232 N N . ALA A 1 286 ? -15.485 5.749 23.287 1.00 97.62 286 ALA A N 1
ATOM 2233 C CA . ALA A 1 286 ? -16.654 6.493 23.754 1.00 97.62 286 ALA A CA 1
ATOM 2234 C C . ALA A 1 286 ? -17.590 5.629 24.624 1.00 97.62 286 ALA A C 1
ATOM 2236 O O . ALA A 1 286 ? -18.101 6.094 25.641 1.00 97.62 286 ALA A O 1
ATOM 2237 N N . ALA A 1 287 ? -17.795 4.359 24.265 1.00 97.94 287 ALA A N 1
ATOM 2238 C CA . ALA A 1 287 ? -18.591 3.419 25.050 1.00 97.94 287 ALA A CA 1
ATOM 2239 C C . ALA A 1 287 ? -17.974 3.149 26.432 1.00 97.94 287 ALA A C 1
ATOM 2241 O O . ALA A 1 287 ? -18.704 3.097 27.420 1.00 97.94 287 ALA A O 1
ATOM 2242 N N . ILE A 1 288 ? -16.643 3.032 26.512 1.00 98.19 288 ILE A N 1
ATOM 2243 C CA . ILE A 1 288 ? -15.909 2.863 27.774 1.00 98.19 288 ILE A CA 1
ATOM 2244 C C . ILE A 1 288 ? -16.096 4.084 28.677 1.00 98.19 288 ILE A C 1
ATOM 2246 O O . ILE A 1 288 ? -16.395 3.912 29.850 1.00 98.19 288 ILE A O 1
ATOM 2250 N N . GLN A 1 289 ? -16.005 5.303 28.140 1.00 97.38 289 GLN A N 1
ATOM 2251 C CA . GLN A 1 289 ? -16.240 6.529 28.920 1.00 97.38 289 GLN A CA 1
ATOM 2252 C C . GLN A 1 289 ? -17.661 6.585 29.503 1.00 97.38 289 GLN A C 1
ATOM 2254 O O . GLN A 1 289 ? -17.855 6.977 30.651 1.00 97.38 289 GLN A O 1
ATOM 2259 N N . ILE A 1 290 ? -18.664 6.156 28.729 1.00 96.88 290 ILE A N 1
ATOM 2260 C CA . ILE A 1 290 ? -20.049 6.057 29.212 1.00 96.88 290 ILE A CA 1
ATOM 2261 C C . ILE A 1 290 ? -20.168 4.990 30.307 1.00 96.88 290 ILE A C 1
ATOM 2263 O O . ILE A 1 290 ? -20.884 5.193 31.288 1.00 96.88 290 ILE A O 1
ATOM 2267 N N . LEU A 1 291 ? -19.507 3.843 30.130 1.00 97.50 291 LEU A N 1
ATOM 2268 C CA . LEU A 1 291 ? -19.516 2.761 31.110 1.00 97.50 291 LEU A CA 1
ATOM 2269 C C . LEU A 1 291 ? -18.886 3.208 32.434 1.00 97.50 291 LEU A C 1
ATOM 2271 O O . LEU A 1 291 ? -19.481 2.974 33.479 1.00 97.50 291 LEU A O 1
ATOM 2275 N N . ASP A 1 292 ? -17.754 3.904 32.370 1.00 97.81 292 ASP A N 1
ATOM 2276 C CA . ASP A 1 292 ? -17.046 4.488 33.512 1.00 97.81 292 ASP A CA 1
ATOM 2277 C C . ASP A 1 292 ? -17.965 5.422 34.320 1.00 97.81 292 ASP A C 1
ATOM 2279 O O . ASP A 1 292 ? -18.211 5.195 35.502 1.00 97.81 292 ASP A O 1
ATOM 2283 N N . SER A 1 293 ? -18.654 6.352 33.646 1.00 96.38 293 SER A N 1
ATOM 2284 C CA . SER A 1 293 ? -19.630 7.246 34.299 1.00 96.38 293 SER A CA 1
ATOM 2285 C C . SER A 1 293 ? -20.794 6.501 34.972 1.00 96.38 293 SER A C 1
ATOM 2287 O O . SER A 1 293 ? -21.316 6.934 36.005 1.00 96.38 293 SER A O 1
ATOM 2289 N N . LYS A 1 294 ? -21.244 5.378 34.392 1.00 96.62 294 LYS A N 1
ATOM 2290 C CA . LYS A 1 294 ? -22.291 4.540 35.001 1.00 96.62 294 LYS A CA 1
ATOM 2291 C C . LYS A 1 294 ? -21.775 3.803 36.233 1.00 96.62 294 LYS A C 1
ATOM 2293 O O . LYS A 1 294 ? -22.523 3.681 37.202 1.00 96.62 294 LYS A O 1
ATOM 2298 N N . VAL A 1 295 ? -20.532 3.324 36.199 1.00 97.69 295 VAL A N 1
ATOM 2299 C CA . VAL A 1 295 ? -19.880 2.665 37.337 1.00 97.69 295 VAL A CA 1
ATOM 2300 C C . VAL A 1 295 ? -19.731 3.640 38.503 1.00 97.69 295 VAL A C 1
ATOM 2302 O O . VAL A 1 295 ? -20.125 3.289 39.615 1.00 97.69 295 VAL A O 1
ATOM 2305 N N . ASP A 1 296 ? -19.291 4.873 38.253 1.00 96.81 296 ASP A N 1
ATOM 2306 C CA . ASP A 1 296 ? -19.208 5.921 39.281 1.00 96.81 296 ASP A CA 1
ATOM 2307 C C . ASP A 1 296 ? -20.579 6.199 39.905 1.00 96.81 296 ASP A C 1
ATOM 2309 O O . ASP A 1 296 ? -20.760 6.116 41.119 1.00 96.81 296 ASP A O 1
ATOM 2313 N N . THR A 1 297 ? -21.594 6.404 39.060 1.00 97.12 297 THR A N 1
ATOM 2314 C CA . THR A 1 297 ? -22.970 6.650 39.518 1.00 97.12 297 THR A CA 1
ATOM 2315 C C . THR A 1 297 ? -23.506 5.497 40.376 1.00 97.12 297 THR A C 1
ATOM 2317 O O . THR A 1 297 ? -24.217 5.709 41.362 1.00 97.12 297 THR A O 1
ATOM 2320 N N . HIS A 1 298 ? -23.220 4.250 39.994 1.00 97.38 298 HIS A N 1
ATOM 2321 C CA . HIS A 1 298 ? -23.627 3.082 40.772 1.00 97.38 298 HIS A CA 1
ATOM 2322 C C . HIS A 1 298 ? -22.855 2.966 42.086 1.00 97.38 298 HIS A C 1
ATOM 2324 O O . HIS A 1 298 ? -23.464 2.615 43.093 1.00 97.38 298 HIS A O 1
ATOM 2330 N N . THR A 1 299 ? -21.573 3.321 42.098 1.00 97.25 299 THR A N 1
ATOM 2331 C CA . THR A 1 299 ? -20.736 3.333 43.303 1.00 97.25 299 THR A CA 1
ATOM 2332 C C . THR A 1 299 ? -21.260 4.338 44.326 1.00 97.25 299 THR A C 1
ATOM 2334 O O . THR A 1 299 ? -21.501 3.968 45.474 1.00 97.25 299 THR A O 1
ATOM 2337 N N . ASP A 1 300 ? -21.562 5.568 43.905 1.00 96.75 300 ASP A N 1
ATOM 2338 C CA . ASP A 1 300 ? -22.149 6.590 44.782 1.00 96.75 300 ASP A CA 1
ATOM 2339 C C . ASP A 1 300 ? -23.487 6.139 45.371 1.00 96.75 300 ASP A C 1
ATOM 2341 O O . ASP A 1 300 ? -23.756 6.304 46.565 1.00 96.75 300 ASP A O 1
ATOM 2345 N N . ARG A 1 301 ? -24.329 5.515 44.540 1.00 97.31 301 ARG A N 1
ATOM 2346 C CA . ARG A 1 301 ? -25.618 4.989 44.987 1.00 97.31 301 ARG A CA 1
ATOM 2347 C C . ARG A 1 301 ? -25.456 3.850 45.991 1.00 97.31 301 ARG A C 1
ATOM 2349 O O . ARG A 1 301 ? -26.219 3.799 46.952 1.00 97.31 301 ARG A O 1
ATOM 2356 N N . ILE A 1 302 ? -24.507 2.944 45.773 1.00 97.56 302 ILE A N 1
ATOM 2357 C CA . ILE A 1 302 ? -24.214 1.851 46.708 1.00 97.56 302 ILE A CA 1
ATOM 2358 C C . ILE A 1 302 ? -23.734 2.427 48.042 1.00 97.56 302 ILE A C 1
ATOM 2360 O O . ILE A 1 302 ? -24.310 2.087 49.070 1.00 97.56 302 ILE A O 1
ATOM 2364 N N . ASN A 1 303 ? -22.789 3.370 48.028 1.00 96.44 303 ASN A N 1
ATOM 2365 C CA . ASN A 1 303 ? -22.286 4.022 49.240 1.00 96.44 303 ASN A CA 1
ATOM 2366 C C . ASN A 1 303 ? -23.410 4.700 50.039 1.00 96.44 303 ASN A C 1
ATOM 2368 O O . ASN A 1 303 ? -23.490 4.556 51.260 1.00 96.44 303 ASN A O 1
ATOM 2372 N N . LEU A 1 304 ? -24.317 5.409 49.357 1.00 97.19 304 LEU A N 1
ATOM 2373 C CA . LEU A 1 304 ? -25.472 6.033 50.004 1.00 97.19 304 LEU A CA 1
ATOM 2374 C C . LEU A 1 304 ? -26.383 4.989 50.668 1.00 97.19 304 LEU A C 1
ATOM 2376 O O . LEU A 1 304 ? -26.789 5.162 51.818 1.00 97.19 304 LEU A O 1
ATOM 2380 N N . LEU A 1 305 ? -26.679 3.900 49.956 1.00 97.25 305 LEU A N 1
ATOM 2381 C CA . LEU A 1 305 ? -27.512 2.812 50.468 1.00 97.25 305 LEU A CA 1
ATOM 2382 C C . LEU A 1 305 ? -26.849 2.082 51.646 1.00 97.25 305 LEU A C 1
ATOM 2384 O O . LEU A 1 305 ? -27.543 1.665 52.572 1.00 97.25 305 LEU A O 1
ATOM 2388 N N . GLU A 1 306 ? -25.524 1.941 51.651 1.00 97.06 306 GLU A N 1
ATOM 2389 C CA . GLU A 1 306 ? -24.781 1.355 52.769 1.00 97.06 306 GLU A CA 1
ATOM 2390 C C . GLU A 1 306 ? -24.853 2.227 54.027 1.00 97.06 306 GLU A C 1
ATOM 2392 O O . GLU A 1 306 ? -25.114 1.705 55.115 1.00 97.06 306 GLU A O 1
ATOM 2397 N N . ILE A 1 307 ? -24.701 3.549 53.885 1.00 96.69 307 ILE A N 1
ATOM 2398 C CA . ILE A 1 307 ? -24.856 4.507 54.992 1.00 96.69 307 ILE A CA 1
ATOM 2399 C C . ILE A 1 307 ? -26.281 4.447 55.557 1.00 96.69 307 ILE A C 1
ATOM 2401 O O . ILE A 1 307 ? -26.464 4.354 56.774 1.00 96.69 307 ILE A O 1
ATOM 2405 N N . GLU A 1 308 ? -27.296 4.454 54.690 1.00 96.75 308 GLU A N 1
ATOM 2406 C CA . GLU A 1 308 ? -28.697 4.343 55.107 1.00 96.75 308 GLU A CA 1
ATOM 2407 C C . GLU A 1 308 ? -28.958 3.020 55.846 1.00 96.75 308 GLU A C 1
ATOM 2409 O O . GLU A 1 308 ? -29.579 3.006 56.911 1.00 96.75 308 GLU A O 1
ATOM 2414 N N . ASN A 1 309 ? -28.419 1.905 55.343 1.00 96.88 309 ASN A N 1
ATOM 2415 C CA . ASN A 1 309 ? -28.548 0.596 55.981 1.00 96.88 309 ASN A CA 1
ATOM 2416 C C . ASN A 1 309 ? -27.897 0.562 57.374 1.00 96.88 309 ASN A C 1
ATOM 2418 O O . ASN A 1 309 ? -28.482 0.019 58.314 1.00 96.88 309 ASN A O 1
ATOM 2422 N N . GLN A 1 310 ? -26.712 1.163 57.533 1.00 96.50 310 GLN A N 1
ATOM 2423 C CA . GLN A 1 310 ? -26.043 1.282 58.833 1.00 96.50 310 GLN A CA 1
ATOM 2424 C C . GLN A 1 310 ? -26.866 2.116 59.820 1.00 96.50 310 GLN A C 1
ATOM 2426 O O . GLN A 1 310 ? -27.047 1.703 60.968 1.00 96.50 310 GLN A O 1
ATOM 2431 N N . TYR A 1 311 ? -27.411 3.249 59.374 1.00 96.44 311 TYR A N 1
ATOM 2432 C CA . TYR A 1 311 ? -28.276 4.094 60.196 1.00 96.44 311 TYR A CA 1
ATOM 2433 C C . TYR A 1 311 ? -29.542 3.351 60.650 1.00 96.44 311 TYR A C 1
ATOM 2435 O O . TYR A 1 311 ? -29.890 3.363 61.834 1.00 96.44 311 TYR A O 1
ATOM 2443 N N . LEU A 1 312 ? -30.208 2.640 59.735 1.00 96.88 312 LEU A N 1
ATOM 2444 C CA . LEU A 1 312 ? -31.400 1.852 60.054 1.00 96.88 312 LEU A CA 1
ATOM 2445 C C . LEU A 1 312 ? -31.096 0.724 61.047 1.00 96.88 312 LEU A C 1
ATOM 2447 O O . LEU A 1 312 ? -31.849 0.549 62.003 1.00 96.88 312 LEU A O 1
ATOM 2451 N N . LYS A 1 313 ? -29.975 0.010 60.884 1.00 96.75 313 LYS A N 1
ATOM 2452 C CA . LYS A 1 313 ? -29.528 -1.018 61.841 1.00 96.75 313 LYS A CA 1
ATOM 2453 C C . LYS A 1 313 ? -29.311 -0.451 63.243 1.00 96.75 313 LYS A C 1
ATOM 2455 O O . LYS A 1 313 ? -29.729 -1.070 64.217 1.00 96.75 313 LYS A O 1
ATOM 2460 N N . GLN A 1 314 ? -28.701 0.730 63.361 1.00 96.06 314 GLN A N 1
ATOM 2461 C CA . GLN A 1 314 ? -28.527 1.396 64.657 1.00 96.06 314 GLN A CA 1
ATOM 2462 C C . GLN A 1 314 ? -29.868 1.775 65.288 1.00 96.06 314 GLN A C 1
ATOM 2464 O O . GLN A 1 314 ? -30.065 1.571 66.484 1.00 96.06 314 GLN A O 1
ATOM 2469 N N . LYS A 1 315 ? -30.805 2.298 64.491 1.00 96.12 315 LYS A N 1
ATOM 2470 C CA . LYS A 1 315 ? -32.135 2.680 64.971 1.00 96.12 315 LYS A CA 1
ATOM 2471 C C . LYS A 1 315 ? -32.958 1.475 65.427 1.00 96.12 315 LYS A C 1
ATOM 2473 O O . LYS A 1 315 ? -33.621 1.565 66.454 1.00 96.12 315 LYS A O 1
ATOM 2478 N N . ILE A 1 316 ? -32.906 0.365 64.687 1.00 96.00 316 ILE A N 1
ATOM 2479 C CA . ILE A 1 316 ? -33.550 -0.896 65.081 1.00 96.00 316 ILE A CA 1
ATOM 2480 C C . IL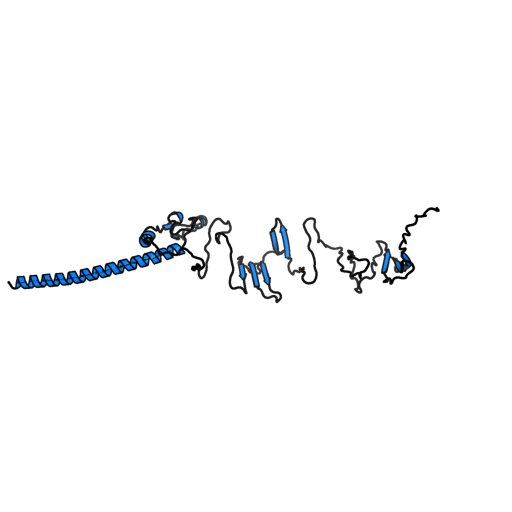E A 1 316 ? -32.979 -1.363 66.417 1.00 96.00 316 ILE A C 1
ATOM 2482 O O . ILE A 1 316 ? -33.746 -1.540 67.355 1.00 96.00 316 ILE A O 1
ATOM 2486 N N . LYS A 1 317 ? -31.649 -1.415 66.544 1.00 95.12 317 LYS A N 1
ATOM 2487 C CA . LYS A 1 317 ? -30.993 -1.792 67.798 1.00 95.12 317 LYS A CA 1
ATOM 2488 C C . LYS A 1 317 ? -31.423 -0.915 68.980 1.00 95.12 317 LYS A C 1
ATOM 2490 O O . LYS A 1 317 ? -31.757 -1.429 70.033 1.00 95.12 317 LYS A O 1
ATOM 2495 N N . GLN A 1 318 ? -31.485 0.408 68.805 1.00 93.62 318 GLN A N 1
ATOM 2496 C CA . GLN A 1 318 ? -31.959 1.317 69.859 1.00 93.62 318 GLN A CA 1
ATOM 2497 C C . GLN A 1 318 ? -33.417 1.068 70.262 1.00 93.62 318 GLN A C 1
ATOM 2499 O O . GLN A 1 318 ? -33.791 1.318 71.406 1.00 93.62 318 GLN A O 1
ATOM 2504 N N . LEU A 1 319 ? -34.267 0.658 69.321 1.00 94.06 319 LEU A N 1
ATOM 2505 C CA . LEU A 1 319 ? -35.659 0.326 69.609 1.00 94.06 319 LEU A CA 1
ATOM 2506 C C . LEU A 1 319 ? -35.772 -1.021 70.323 1.00 94.06 319 LEU A C 1
ATOM 2508 O O . LEU A 1 319 ? -36.551 -1.110 71.265 1.00 94.06 319 LEU A O 1
ATOM 2512 N N . GLU A 1 320 ? -34.986 -2.017 69.913 1.00 92.81 320 GLU A N 1
ATOM 2513 C CA . GLU A 1 320 ? -34.876 -3.324 70.575 1.00 92.81 320 GLU A CA 1
ATOM 2514 C C . GLU A 1 320 ? -34.379 -3.161 72.017 1.00 92.81 320 GLU A C 1
ATOM 2516 O O . GLU A 1 320 ? -35.076 -3.561 72.945 1.00 92.81 320 GLU A O 1
ATOM 2521 N N . ASP A 1 321 ? -33.276 -2.433 72.222 1.00 92.81 321 ASP A N 1
ATOM 2522 C CA . ASP A 1 321 ? -32.718 -2.142 73.550 1.00 92.81 321 ASP A CA 1
ATOM 2523 C C . ASP A 1 321 ? -33.743 -1.432 74.464 1.00 92.81 321 ASP A C 1
ATOM 2525 O O . ASP A 1 321 ? -33.772 -1.639 75.677 1.00 92.81 321 ASP A O 1
ATOM 2529 N N . ARG A 1 322 ? -34.607 -0.574 73.898 1.00 91.44 322 ARG A N 1
ATOM 2530 C CA . ARG A 1 322 ? -35.688 0.099 74.642 1.00 91.44 322 ARG A CA 1
ATOM 2531 C C . ARG A 1 322 ? -36.860 -0.819 74.968 1.00 91.44 322 ARG A C 1
ATOM 2533 O O . ARG A 1 322 ? -37.555 -0.546 75.941 1.00 91.44 322 ARG A O 1
ATOM 2540 N N . LEU A 1 323 ? -37.120 -1.817 74.131 1.00 86.75 323 LEU A N 1
ATOM 2541 C CA . LEU A 1 323 ? -38.188 -2.789 74.339 1.00 86.75 323 LEU A CA 1
ATOM 2542 C C . LEU A 1 323 ? -37.799 -3.784 75.432 1.00 86.75 323 LEU A C 1
ATOM 2544 O O . LEU A 1 323 ? -38.621 -4.084 76.284 1.00 86.75 323 LEU A O 1
ATOM 2548 N N . ASP A 1 324 ? -36.539 -4.221 75.439 1.00 83.62 324 ASP A N 1
ATOM 2549 C CA . ASP A 1 324 ? -36.001 -5.147 76.441 1.00 83.62 324 ASP A CA 1
ATOM 2550 C C . ASP A 1 324 ? -35.841 -4.502 77.831 1.00 83.62 324 ASP A C 1
ATOM 2552 O O . ASP A 1 324 ? -35.748 -5.198 78.842 1.00 83.62 324 ASP A O 1
ATOM 2556 N N . ALA A 1 325 ? -35.801 -3.167 77.896 1.00 75.12 325 ALA A N 1
ATOM 2557 C CA . ALA A 1 325 ? -35.709 -2.396 79.136 1.00 75.12 325 ALA A CA 1
ATOM 2558 C C . ALA A 1 325 ? -37.073 -2.000 79.747 1.00 75.12 325 ALA A C 1
ATOM 2560 O O . ALA A 1 325 ? -37.084 -1.346 80.795 1.00 75.12 325 ALA A O 1
ATOM 2561 N N . ALA A 1 326 ? -38.192 -2.333 79.094 1.00 59.53 326 ALA A N 1
ATOM 2562 C CA . ALA A 1 326 ? -39.561 -2.024 79.525 1.00 59.53 326 ALA A CA 1
ATOM 2563 C C . ALA A 1 326 ? -40.259 -3.254 80.124 1.00 59.53 326 ALA A C 1
ATOM 2565 O O . ALA A 1 326 ? -41.027 -3.058 81.095 1.00 59.53 326 ALA A O 1
#

InterPro domains:
  IPR030392 Intramolecular chaperone auto-processing domain [PF13884] (214-263)
  IPR030392 Intramolecular chaperone auto-processing domain [PS51688] (214-323)

Foldseek 3Di:
DDDDDDDDDPPPPQDKDWDKDWDDDPNKIKIWTPWIDTPNRTDDDDIDIDIDDDPPDPPPDDDDDPDDDDPDKDDDWDADDDDPPDDGDDPTDDTDDPPDDDADDVQDHDDWDDDVTDDDDDDPFDWDFDADPNDTDTDTPDDDDQAAWDKDFDADPVRDTQWIWTDGGNPRDTDTTGDPDDDDDDDDPPDDFAADPVRPGGDDDDDPDDDDDDDPVPDPPDDDDDDQLLVVLVPFDKDKDDDPVCVVVVHPPDIDIDGQQCVDVQQHDPVSPGGNVVSVVVSVVSSVVVVVVVVVVVVVVVVVVVVVVVVVVVVVVVVVVVVVVD

Organism: NCBI:txid264697

pLDDT: mean 74.83, std 21.66, range [28.64, 98.19]

Sequence (326 aa):
MKLMKMSGVNIEENTAVYTAFIDSYDGALRARITEKRVNGSKKNTQESWLTFTDKTVTSQREVHSGSVDYKDARFIDFFADETLNGDVAGLGMHIYSGQNTLIEAAYNMDIKTGSGQYLTINSGGGAAIESTNNILSLRRTSAYTATSGTILTFQSSDKNWQGAVGIWNSERNMHLVMYFGDYIMLRSRVEVRSMDVNGDNYRAMRASAFNTSSSRIYKTNIKNLTFDALKQVNQLKVVEYDLKADLAEGIFTNRQVGFISEENMMIATTDMSAINIYKVTSLNTAAIQILDSKVDTHTDRINLLEIENQYLKQKIKQLEDRLDAA

Secondary structure (DSSP, 8-state):
---------------EEEEEEEEEETTEEEEEEEEEEETTEEE-PPP-EEEE--TT-------SSSS---SS--B--------TTS--------B--SS------SS------SSS-------SS-EEEEEETTEEEEEESS---TT--EEEEEE-TT--EEEEEEE-STT--EEEEESS-S------SS----B-TTSSSB-----S-------TTT--S-----S-HHHHHTT---EEE--HHHHHTT--S--EEE--GGG-TTTB-TTSSSB-HHHHHHHHHHHHHHHHHHHHHHHHHHHHHHHHHHHHHHHHHHHHHHHHT-

Radius of gyration: 46.37 Å; chains: 1; bounding box: 88×89×160 Å